Protein AF-S9QAQ8-F1 (afdb_monomer_lite)

Organism: Cystobacter fuscus (strain ATCC 25194 / DSM 2262 / NBRC 100088 / M29) (NCBI:txid1242864)

pLDDT: mean 76.55, std 16.08, range [34.25, 96.44]

Secondary structure (DSSP, 8-state):
----PPP------------SBPPTT-BHHHHHHHHHHHHTT-----S-EEEEE-TTS-EEE-PPPPTT-TTPPPPPHHHHGGGTTSEEEEETTEEEESSEEEEESS---S---SS-EEEEEE-SS-EEEEEE-TTS---SPPEEP-TTTHHHHHHHGGG-S-EEEEE-TT-BHHHHHHHHGGGTT-SSPEEEEEEPPTT----HHHHT-S--SS---S----TT---GGG--B---HHHHHHHHHHHHHHHHGGGGGS-TT---EEEEEEEEE-TTSBEEEEEEEEETT--HHHHHHHHHHHHH-B----SS-EEEEEEEEE--GGG--EEEE-

Sequence (334 aa):
MVSMASPTASTTTARAARTRELPDAATFGDLVASAAEVEASERASDARCGLRAGADGRYRLEANLTPSLVKTAPIDLDEAAPFIGRVALATPFGVVGNGSMLVALSPLPQRIRLGIVPVVSVTDKAIYFSIATNQGISEGPATTIDEKNLHVVRGMIPNADAVIVTAERDVPLDRVRDVLDWTDGAAGPVVFGVFLGRDDHVPATWVNAREPDGFVEEPGRCENGEHYWTVPGRYDPATVARVSDEIRQEVASCAAKLPPDSLGGRVTLSLKMGRTGRTADACLGEDQTQSAEVRACVLDRVRKLPFPSSPKPVAVSVQVQLVPPSLITRGLCE

Foldseek 3Di:
DDDDDDDDPPPPPVVDDPFLWFDQQDFLQRNLVSLLRDLVNDDQALPQAQWEQDPVRIIGGRADFAPPQRPAGFDQCVVVQQFPLWEWEFGLQATATDTFYKYWGHDFAPDPPQDWAWEWEAEPVFIWIYTGGRVNPSPDRTDTDDPVCLVVVLVCQLVGQEYEYEYGNGHGVVRVVVVLVSNPNGPFAYTYIGTHDPPDDDPVSHHVSDPPQPDPVDDLQFPVRDGPPPFPDEDDSVLLVVLLVVLQVQLLVLLQQQDLRDQWWKWKKKFKAAQQQATPDIGTRDDPSPGPSSRVRSRVRRRPDGGDGDPTIYMHIHMYTHGHPSSRHRHYDD

Radius of gyration: 23.13 Å; chains: 1; bounding box: 53×67×87 Å

Structure (mmCIF, N/CA/C/O backbone):
data_AF-S9QAQ8-F1
#
_entry.id   AF-S9QAQ8-F1
#
loop_
_atom_site.group_PDB
_atom_site.id
_atom_site.type_symbol
_atom_site.label_atom_id
_atom_site.label_alt_id
_atom_site.label_comp_id
_atom_site.label_asym_id
_atom_site.label_entity_id
_atom_site.label_seq_id
_atom_site.pdbx_PDB_ins_code
_atom_site.Cartn_x
_atom_site.Cartn_y
_atom_site.Cartn_z
_atom_site.occupancy
_atom_site.B_iso_or_equiv
_atom_site.auth_seq_id
_atom_site.auth_comp_id
_atom_site.auth_asym_id
_atom_site.auth_atom_id
_atom_site.pdbx_PDB_model_num
ATOM 1 N N . MET A 1 1 ? -5.486 -45.608 57.258 1.00 45.16 1 MET A N 1
ATOM 2 C CA . MET A 1 1 ? -5.954 -45.613 55.857 1.00 45.16 1 MET A CA 1
ATOM 3 C C . MET A 1 1 ? -6.355 -44.191 55.503 1.00 45.16 1 MET A C 1
ATOM 5 O O . MET A 1 1 ? -7.427 -43.763 55.897 1.00 45.16 1 MET A O 1
ATOM 9 N N . VAL A 1 2 ? -5.461 -43.434 54.869 1.00 39.81 2 VAL A N 1
ATOM 10 C CA . VAL A 1 2 ? -5.738 -42.074 54.380 1.00 39.81 2 VAL A CA 1
ATOM 11 C C . VAL A 1 2 ? -5.497 -42.121 52.879 1.00 39.81 2 VAL A C 1
ATOM 13 O O . VAL A 1 2 ? -4.372 -42.346 52.440 1.00 39.81 2 VAL A O 1
ATOM 16 N N . SER A 1 3 ? -6.580 -42.035 52.112 1.00 48.06 3 SER A N 1
ATOM 17 C CA . SER A 1 3 ? -6.548 -42.006 50.653 1.00 48.06 3 SER A CA 1
ATOM 18 C C . SER A 1 3 ? -6.218 -40.578 50.224 1.00 48.06 3 SER A C 1
ATOM 20 O O . SER A 1 3 ? -7.002 -39.663 50.463 1.00 48.06 3 SER A O 1
ATOM 22 N N . MET A 1 4 ? -5.025 -40.378 49.664 1.00 45.34 4 MET A N 1
ATOM 23 C CA . MET A 1 4 ? -4.653 -39.127 49.010 1.00 45.34 4 MET A CA 1
ATOM 24 C C . MET A 1 4 ? -5.123 -39.188 47.558 1.00 45.34 4 MET A C 1
ATOM 26 O O . MET A 1 4 ? -4.599 -39.971 46.768 1.00 45.34 4 MET A O 1
ATOM 30 N N . ALA A 1 5 ? -6.121 -38.377 47.216 1.00 48.78 5 ALA A N 1
ATOM 31 C CA . ALA A 1 5 ? -6.527 -38.156 45.837 1.00 48.78 5 ALA A CA 1
ATOM 32 C C . ALA A 1 5 ? -5.560 -37.157 45.182 1.00 48.78 5 ALA A C 1
ATOM 34 O O . ALA A 1 5 ? -5.404 -36.030 45.652 1.00 48.78 5 ALA A O 1
ATOM 35 N N . SER A 1 6 ? -4.898 -37.580 44.107 1.00 48.28 6 SER A N 1
ATOM 36 C CA . SER A 1 6 ? -4.082 -36.707 43.262 1.00 48.28 6 SER A CA 1
ATOM 37 C C . SER A 1 6 ? -4.981 -35.766 42.448 1.00 48.28 6 SER A C 1
ATOM 39 O O . SER A 1 6 ? -5.933 -36.244 41.827 1.00 48.28 6 SER A O 1
ATOM 41 N N . PRO A 1 7 ? -4.688 -34.455 42.382 1.00 49.44 7 PRO A N 1
ATOM 42 C CA . PRO A 1 7 ? -5.375 -33.568 41.459 1.00 49.44 7 PRO A CA 1
ATOM 43 C C . PRO A 1 7 ? -4.903 -33.872 40.035 1.00 49.44 7 PRO A C 1
ATOM 45 O O . PRO A 1 7 ? -3.730 -33.718 39.694 1.00 49.44 7 PRO A O 1
ATOM 48 N N . THR A 1 8 ? -5.830 -34.326 39.198 1.00 47.25 8 THR A N 1
ATOM 49 C CA . THR A 1 8 ? -5.651 -34.374 37.749 1.00 47.25 8 THR A CA 1
ATOM 50 C C . THR A 1 8 ? -5.654 -32.931 37.260 1.00 47.25 8 THR A C 1
ATOM 52 O O . THR A 1 8 ? -6.691 -32.272 37.229 1.00 47.25 8 THR A O 1
ATOM 55 N N . ALA A 1 9 ? -4.471 -32.409 36.942 1.00 44.09 9 ALA A N 1
ATOM 56 C CA . ALA A 1 9 ? -4.338 -31.134 36.263 1.00 44.09 9 ALA A CA 1
ATOM 57 C C . ALA A 1 9 ? -4.983 -31.265 34.879 1.00 44.09 9 ALA A C 1
ATOM 59 O O . ALA A 1 9 ? -4.435 -31.917 33.990 1.00 44.09 9 ALA A O 1
ATOM 60 N N . SER A 1 10 ? -6.158 -30.661 34.707 1.00 41.12 10 SER A N 1
ATOM 61 C CA . SER A 1 10 ? -6.763 -30.440 33.398 1.00 41.12 10 SER A CA 1
ATOM 62 C C . SER A 1 10 ? -5.828 -29.552 32.588 1.00 41.12 10 SER A C 1
ATOM 64 O O . SER A 1 10 ? -5.822 -28.330 32.710 1.00 41.12 10 SER A O 1
ATOM 66 N N . THR A 1 11 ? -4.990 -30.188 31.779 1.00 41.25 11 THR A N 1
ATOM 67 C CA . THR A 1 11 ? -4.196 -29.536 30.747 1.00 41.25 11 THR A CA 1
ATOM 68 C C . THR A 1 11 ? -5.148 -29.151 29.617 1.00 41.25 11 THR A C 1
ATOM 70 O O . THR A 1 11 ? -5.229 -29.823 28.593 1.00 41.25 11 THR A O 1
ATOM 73 N N . THR A 1 12 ? -5.913 -28.075 29.805 1.00 41.44 12 THR A N 1
ATOM 74 C CA . THR A 1 12 ? -6.644 -27.423 28.713 1.00 41.44 12 THR A CA 1
ATOM 75 C C . THR A 1 12 ? -5.644 -26.614 27.892 1.00 41.44 12 THR A C 1
ATOM 77 O O . THR A 1 12 ? -5.703 -25.395 27.818 1.00 41.44 12 THR A O 1
ATOM 80 N N . THR A 1 13 ? -4.693 -27.298 27.257 1.00 43.47 13 THR A N 1
ATOM 81 C CA . THR A 1 13 ? -3.954 -26.756 26.112 1.00 43.47 13 THR A CA 1
ATOM 82 C C . THR A 1 13 ? -4.800 -27.024 24.873 1.00 43.47 13 THR A C 1
ATOM 84 O O . THR A 1 13 ? -4.412 -27.736 23.948 1.00 43.47 13 THR A O 1
ATOM 87 N N . ALA A 1 14 ? -6.026 -26.497 24.885 1.00 40.03 14 ALA A N 1
ATOM 88 C CA . ALA A 1 14 ? -6.803 -26.364 23.674 1.00 40.03 14 ALA A CA 1
ATOM 89 C C . ALA A 1 14 ? -6.123 -25.255 22.875 1.00 40.03 14 ALA A C 1
ATOM 91 O O . ALA A 1 14 ? -6.208 -24.082 23.212 1.00 40.03 14 ALA A O 1
ATOM 92 N N . ARG A 1 15 ? -5.366 -25.694 21.874 1.00 41.00 15 ARG A N 1
ATOM 93 C CA . ARG A 1 15 ? -4.859 -24.965 20.715 1.00 41.00 15 ARG A CA 1
ATOM 94 C C . ARG A 1 15 ? -5.931 -24.000 20.186 1.00 41.00 15 ARG A C 1
ATOM 96 O O . ARG A 1 15 ? -6.670 -24.355 19.270 1.00 41.00 15 ARG A O 1
ATOM 103 N N . ALA A 1 16 ? -6.049 -22.829 20.808 1.00 41.56 16 ALA A N 1
ATOM 104 C CA . ALA A 1 16 ? -6.859 -21.729 20.316 1.00 41.56 16 ALA A CA 1
ATOM 105 C C . ALA A 1 16 ? -6.328 -21.381 18.921 1.00 41.56 16 ALA A C 1
ATOM 107 O O . ALA A 1 16 ? -5.120 -21.350 18.681 1.00 41.56 16 ALA A O 1
ATOM 108 N N . ALA A 1 17 ? -7.248 -21.334 17.970 1.00 42.84 17 ALA A N 1
ATOM 109 C CA . ALA A 1 17 ? -6.971 -21.289 16.549 1.00 42.84 17 ALA A CA 1
ATOM 110 C C . ALA A 1 17 ? -6.259 -19.970 16.188 1.00 42.84 17 ALA A C 1
ATOM 112 O O . ALA A 1 17 ? -6.570 -18.937 16.754 1.00 42.84 17 ALA A O 1
ATOM 113 N N . ARG A 1 18 ? -5.294 -19.906 15.261 1.00 54.78 18 ARG A N 1
ATOM 114 C CA . ARG A 1 18 ? -5.448 -20.096 13.795 1.00 54.78 18 ARG A CA 1
ATOM 115 C C . ARG A 1 18 ? -6.681 -19.421 13.175 1.00 54.78 18 ARG A C 1
ATOM 117 O O . ARG A 1 18 ? -6.978 -19.657 12.006 1.00 54.78 18 ARG A O 1
ATOM 124 N N . THR A 1 19 ? -7.430 -18.635 13.933 1.00 71.62 19 THR A N 1
ATOM 125 C CA . THR A 1 19 ? -8.648 -17.980 13.477 1.00 71.62 19 THR A CA 1
ATOM 126 C C . THR A 1 19 ? -8.378 -16.504 13.317 1.00 71.62 19 THR A C 1
ATOM 128 O O . THR A 1 19 ? -7.839 -15.855 14.198 1.00 71.62 19 THR A O 1
ATOM 131 N N . ARG A 1 20 ? -8.833 -15.973 12.187 1.00 85.88 20 ARG A N 1
ATOM 132 C CA . ARG A 1 20 ? -8.941 -14.538 11.931 1.00 85.88 20 ARG A CA 1
ATOM 133 C C . ARG A 1 20 ? -9.908 -13.837 12.903 1.00 85.88 20 ARG A C 1
ATOM 135 O O . ARG A 1 20 ? -10.025 -12.622 12.850 1.00 85.88 20 ARG A O 1
ATOM 142 N N . GLU A 1 21 ? -10.648 -14.584 13.724 1.00 92.19 21 GLU A N 1
ATOM 143 C CA . GLU A 1 21 ? -11.559 -14.051 14.742 1.00 92.19 21 GLU A CA 1
ATOM 144 C C . GLU A 1 21 ? -10.775 -13.387 15.875 1.00 92.19 21 GLU A C 1
ATOM 146 O O . GLU A 1 21 ? -9.793 -13.940 16.368 1.00 92.19 21 GLU A O 1
ATOM 151 N N . LEU A 1 22 ? -11.226 -12.202 16.270 1.00 92.81 22 LEU A N 1
ATOM 152 C CA . LEU A 1 22 ? -10.659 -11.415 17.356 1.00 92.81 22 LEU A CA 1
ATOM 153 C C . LEU A 1 22 ? -11.494 -11.620 18.632 1.00 92.81 22 LEU A C 1
ATOM 155 O O . LEU A 1 22 ? -12.673 -11.978 18.532 1.00 92.81 22 LEU A O 1
ATOM 159 N N . PRO A 1 23 ? -10.905 -11.434 19.828 1.00 92.62 23 PRO A N 1
ATOM 160 C CA . PRO A 1 23 ? -11.632 -11.585 21.085 1.00 92.62 23 PRO A CA 1
ATOM 161 C C . PRO A 1 23 ? -12.789 -10.581 21.217 1.00 92.62 23 PRO A C 1
ATOM 163 O O . PRO A 1 23 ? -12.834 -9.549 20.543 1.00 92.62 23 PRO A O 1
ATOM 166 N N . ASP A 1 24 ? -13.724 -10.869 22.122 1.00 91.06 24 ASP A N 1
ATOM 167 C CA . ASP A 1 24 ? -14.768 -9.910 22.490 1.00 91.06 24 ASP A CA 1
ATOM 168 C C . ASP A 1 24 ? -14.129 -8.643 23.079 1.00 91.06 24 ASP A C 1
ATOM 170 O O . ASP A 1 24 ? -13.167 -8.729 23.845 1.00 91.06 24 ASP A O 1
ATOM 174 N N . ALA A 1 25 ? -14.665 -7.470 22.724 1.00 92.31 25 ALA A N 1
ATOM 175 C CA . ALA A 1 25 ? -14.086 -6.167 23.075 1.00 92.31 25 ALA A CA 1
ATOM 176 C C . ALA A 1 25 ? -12.607 -6.012 22.653 1.00 92.31 25 ALA A C 1
ATOM 178 O O . ALA A 1 25 ? -11.823 -5.368 23.351 1.00 92.31 25 ALA A O 1
ATOM 179 N N . ALA A 1 26 ? -12.238 -6.603 21.510 1.00 95.06 26 ALA A N 1
ATOM 180 C CA . ALA A 1 26 ? -10.892 -6.531 20.959 1.00 95.06 26 ALA A CA 1
ATOM 181 C C . ALA A 1 26 ? -10.362 -5.095 20.856 1.00 95.06 26 ALA A C 1
ATOM 183 O O . ALA A 1 26 ? -11.073 -4.144 20.510 1.00 95.06 26 ALA A O 1
ATOM 184 N N . THR A 1 27 ? -9.065 -4.981 21.098 1.00 95.50 27 THR A N 1
ATOM 185 C CA . THR A 1 27 ? -8.273 -3.765 20.948 1.00 95.50 27 THR A CA 1
ATOM 186 C C . THR A 1 27 ? -7.468 -3.791 19.651 1.00 95.50 27 THR A C 1
ATOM 188 O O . THR A 1 27 ? -7.354 -4.819 18.973 1.00 95.50 27 THR A O 1
ATOM 191 N N . PHE A 1 28 ? -6.860 -2.662 19.291 1.00 93.88 28 PHE A N 1
ATOM 192 C CA . PHE A 1 28 ? -5.923 -2.626 18.171 1.00 93.88 28 PHE A CA 1
ATOM 193 C C . PHE A 1 28 ? -4.702 -3.527 18.413 1.00 93.88 28 PHE A C 1
ATOM 195 O O . PHE A 1 28 ? -4.214 -4.165 17.482 1.00 93.88 28 PHE A O 1
ATOM 202 N N . GLY A 1 29 ? -4.249 -3.659 19.663 1.00 91.00 29 GLY A N 1
ATOM 203 C CA . GLY A 1 29 ? -3.211 -4.611 20.051 1.00 91.00 29 GLY A CA 1
ATOM 204 C C . GLY A 1 29 ? -3.573 -6.061 19.722 1.00 91.00 29 GLY A C 1
ATOM 205 O O . GLY A 1 29 ? -2.726 -6.790 19.204 1.00 91.00 29 GLY A O 1
ATOM 206 N N . ASP A 1 30 ? -4.828 -6.462 19.944 1.00 92.44 30 ASP A N 1
ATOM 207 C CA . ASP A 1 30 ? -5.316 -7.806 19.596 1.00 92.44 30 ASP A CA 1
ATOM 208 C C . ASP A 1 30 ? -5.343 -8.033 18.080 1.00 92.44 30 ASP A C 1
ATOM 210 O O . ASP A 1 30 ? -4.999 -9.117 17.607 1.00 92.44 30 ASP A O 1
ATOM 214 N N . LEU A 1 31 ? -5.693 -7.002 17.302 1.00 91.81 31 LEU A N 1
ATOM 215 C CA . LEU A 1 31 ? -5.645 -7.049 15.839 1.00 91.81 31 LEU A CA 1
ATOM 216 C C . LEU A 1 31 ? -4.216 -7.279 15.335 1.00 91.81 31 LEU A C 1
ATOM 218 O O . LEU A 1 31 ? -4.003 -8.130 14.471 1.00 91.81 31 LEU A O 1
ATOM 222 N N . VAL A 1 32 ? -3.234 -6.558 15.886 1.00 89.06 32 VAL A N 1
ATOM 223 C CA . VAL A 1 32 ? -1.818 -6.722 15.519 1.00 89.06 32 VAL A CA 1
ATOM 224 C C . VAL A 1 32 ? -1.294 -8.095 15.939 1.00 89.06 32 VAL A C 1
ATOM 226 O O . VAL A 1 32 ? -0.633 -8.764 15.146 1.00 89.06 32 VAL A O 1
ATOM 229 N N . ALA A 1 33 ? -1.633 -8.564 17.141 1.00 87.38 33 ALA A N 1
ATOM 230 C CA . ALA A 1 33 ? -1.255 -9.900 17.597 1.00 87.38 33 ALA A CA 1
ATOM 231 C C . ALA A 1 33 ? -1.851 -11.002 16.700 1.00 87.38 33 ALA A C 1
ATOM 233 O O . ALA A 1 33 ? -1.129 -11.891 16.251 1.00 87.38 33 ALA A O 1
ATOM 234 N N . SER A 1 34 ? -3.141 -10.901 16.361 1.00 87.94 34 SER A N 1
ATOM 235 C CA . SER A 1 34 ? -3.809 -11.826 15.437 1.00 87.94 34 SER A CA 1
ATOM 236 C C . SER A 1 34 ? -3.166 -11.802 14.052 1.00 87.94 34 SER A C 1
ATOM 238 O O . SER A 1 34 ? -2.946 -12.854 13.449 1.00 87.94 34 SER A O 1
ATOM 240 N N . ALA A 1 35 ? -2.783 -10.620 13.562 1.00 86.50 35 ALA A N 1
ATOM 241 C CA . ALA A 1 35 ? -2.061 -10.506 12.308 1.00 86.50 35 ALA A CA 1
ATOM 242 C C . ALA A 1 35 ? -0.733 -11.295 12.345 1.00 86.50 35 ALA A C 1
ATOM 244 O O . ALA A 1 35 ? -0.420 -12.012 11.394 1.00 86.50 35 ALA A O 1
ATOM 245 N N . ALA A 1 36 ? 0.003 -11.260 13.460 1.00 82.06 36 ALA A N 1
ATOM 246 C CA . ALA A 1 36 ? 1.262 -11.996 13.599 1.00 82.06 36 ALA A CA 1
ATOM 247 C C . ALA A 1 36 ? 1.053 -13.514 13.534 1.00 82.06 36 ALA A C 1
ATOM 249 O O . ALA A 1 36 ? 1.845 -14.246 12.936 1.00 82.06 36 ALA A O 1
ATOM 250 N N . GLU A 1 37 ? -0.033 -13.998 14.134 1.00 81.94 37 GLU A N 1
ATOM 251 C CA . GLU A 1 37 ? -0.381 -15.418 14.148 1.00 81.94 37 GLU A CA 1
ATOM 252 C C . GLU A 1 37 ? -0.900 -15.916 12.789 1.00 81.94 37 GLU A C 1
ATOM 254 O O . GLU A 1 37 ? -0.577 -17.031 12.358 1.00 81.94 37 GLU A O 1
ATOM 259 N N . VAL A 1 38 ? -1.697 -15.097 12.094 1.00 80.94 38 VAL A N 1
ATOM 260 C CA . VAL A 1 38 ? -2.234 -15.411 10.761 1.00 80.94 38 VAL A CA 1
ATOM 261 C C . VAL A 1 38 ? -1.112 -15.460 9.727 1.00 80.94 38 VAL A C 1
ATOM 263 O O . VAL A 1 38 ? -1.075 -16.397 8.927 1.00 80.94 38 VAL A O 1
ATOM 266 N N . GLU A 1 39 ? -0.169 -14.515 9.780 1.00 75.94 39 GLU A N 1
ATOM 267 C CA . GLU A 1 39 ? 1.028 -14.508 8.931 1.00 75.94 39 GLU A CA 1
ATOM 268 C C . GLU A 1 39 ? 1.792 -15.840 9.032 1.00 75.94 39 GLU A C 1
ATOM 270 O O . GLU A 1 39 ? 2.164 -16.435 8.025 1.00 75.94 39 GLU A O 1
ATOM 275 N N . ALA A 1 40 ? 1.961 -16.364 10.248 1.00 67.94 40 ALA A N 1
ATOM 276 C CA . ALA A 1 40 ? 2.727 -17.582 10.494 1.00 67.94 40 ALA A CA 1
ATOM 277 C C . ALA A 1 40 ? 2.020 -18.892 10.077 1.00 67.94 40 ALA A C 1
ATOM 279 O O . ALA A 1 40 ? 2.649 -19.953 10.107 1.00 67.94 40 ALA A O 1
ATOM 280 N N . SER A 1 41 ? 0.719 -18.867 9.752 1.00 64.06 41 SER A N 1
ATOM 281 C CA . SER A 1 41 ? -0.107 -20.083 9.595 1.00 64.06 41 SER A CA 1
ATOM 282 C C . SER A 1 41 ? -0.828 -20.245 8.242 1.00 64.06 41 SER A C 1
ATOM 284 O O . SER A 1 41 ? -1.423 -21.299 8.013 1.00 64.06 41 SER A O 1
ATOM 286 N N . GLU A 1 42 ? -0.735 -19.229 7.380 1.00 62.88 42 GLU A N 1
ATOM 287 C CA . GLU A 1 42 ? -1.225 -19.026 6.001 1.00 62.88 42 GLU A CA 1
ATOM 288 C C . GLU A 1 42 ? -2.498 -19.735 5.479 1.00 62.88 42 GLU A C 1
ATOM 290 O O . GLU A 1 42 ? -2.535 -20.926 5.158 1.00 62.88 42 GLU A O 1
ATOM 295 N N . ARG A 1 43 ? -3.492 -18.880 5.178 1.00 62.69 43 ARG A N 1
ATOM 296 C CA . ARG A 1 43 ? -4.170 -18.746 3.870 1.00 62.69 43 ARG A CA 1
ATOM 297 C C . ARG A 1 43 ? -4.498 -17.262 3.637 1.00 62.69 43 ARG A C 1
ATOM 299 O O . ARG A 1 43 ? -4.917 -16.576 4.579 1.00 62.69 43 ARG A O 1
ATOM 306 N N . ALA A 1 44 ? -4.343 -16.787 2.399 1.00 69.88 44 ALA A N 1
ATOM 307 C CA . ALA A 1 44 ? -4.872 -15.492 1.969 1.00 69.88 44 ALA A CA 1
ATOM 308 C C . ALA A 1 44 ? -6.385 -15.403 2.258 1.00 69.88 44 ALA A C 1
ATOM 310 O O . ALA A 1 44 ? -7.076 -16.423 2.283 1.00 69.88 44 ALA A O 1
ATOM 311 N N . SER A 1 45 ? -6.881 -14.201 2.546 1.00 77.12 45 SER A N 1
ATOM 312 C CA . SER A 1 45 ? -8.314 -13.930 2.653 1.00 77.12 45 SER A CA 1
ATOM 313 C C . SER A 1 45 ? -8.863 -13.416 1.330 1.00 77.12 45 SER A C 1
ATOM 315 O O . SER A 1 45 ? -8.250 -12.587 0.651 1.00 77.12 45 SER A O 1
ATOM 317 N N . ASP A 1 46 ? -10.079 -13.857 1.033 1.00 77.94 46 ASP A N 1
ATOM 318 C CA . ASP A 1 46 ? -10.838 -13.490 -0.157 1.00 77.94 46 ASP A CA 1
ATOM 319 C C . ASP A 1 46 ? -11.749 -12.273 0.107 1.00 77.94 46 ASP A C 1
ATOM 321 O O . ASP A 1 46 ? -12.404 -11.771 -0.807 1.00 77.94 46 ASP A O 1
ATOM 325 N N . ALA A 1 47 ? -11.830 -11.804 1.359 1.00 77.94 47 ALA A N 1
ATOM 326 C CA . ALA A 1 47 ? -12.872 -10.892 1.834 1.00 77.94 47 ALA A CA 1
ATOM 327 C C . ALA A 1 47 ? -12.718 -9.423 1.385 1.00 77.94 47 ALA A C 1
ATOM 329 O O . ALA A 1 47 ? -13.624 -8.631 1.625 1.00 77.94 47 ALA A O 1
ATOM 330 N N . ARG A 1 48 ? -11.638 -9.054 0.679 1.00 83.31 48 ARG A N 1
ATOM 331 C CA . ARG A 1 48 ? -11.393 -7.708 0.099 1.00 83.31 48 ARG A CA 1
ATOM 332 C C . ARG A 1 48 ? -11.562 -6.527 1.075 1.00 83.31 48 ARG A C 1
ATOM 334 O O . ARG A 1 48 ? -11.765 -5.390 0.645 1.00 83.31 48 ARG A O 1
ATOM 341 N N . CYS A 1 49 ? -11.451 -6.771 2.375 1.00 88.50 49 CYS A N 1
ATOM 342 C CA . CYS A 1 49 ? -11.443 -5.748 3.414 1.00 88.50 49 CYS A CA 1
ATOM 343 C C . CYS A 1 49 ? -10.440 -6.087 4.508 1.00 88.50 49 CYS A C 1
ATOM 345 O O . CYS A 1 49 ? -9.972 -7.219 4.601 1.00 88.50 49 CYS A O 1
ATOM 347 N N . GLY A 1 50 ? -10.080 -5.085 5.302 1.00 88.44 50 GLY A N 1
ATOM 348 C CA . GLY A 1 50 ? -9.101 -5.231 6.361 1.00 88.44 50 GLY A CA 1
ATOM 349 C C . GLY A 1 50 ? -9.726 -5.880 7.586 1.00 88.44 50 GLY A C 1
ATOM 350 O O . GLY A 1 50 ? -9.170 -6.824 8.146 1.00 88.44 50 GLY A O 1
ATOM 351 N N . LEU A 1 51 ? -10.897 -5.390 7.977 1.00 92.94 51 LEU A N 1
ATOM 352 C CA . LEU A 1 51 ? -11.620 -5.825 9.161 1.00 92.94 51 LEU A CA 1
ATOM 353 C C . LEU A 1 51 ? -13.074 -6.118 8.792 1.00 92.94 51 LEU A C 1
ATOM 355 O O . LEU A 1 51 ? -13.689 -5.367 8.042 1.00 92.94 51 LEU A O 1
ATOM 359 N N . ARG A 1 52 ? -13.634 -7.197 9.329 1.00 93.62 52 ARG A N 1
ATOM 360 C CA . ARG A 1 52 ? -15.069 -7.482 9.281 1.00 93.62 52 ARG A CA 1
ATOM 361 C C . ARG A 1 52 ? -15.668 -7.277 10.664 1.00 93.62 52 ARG A C 1
ATOM 363 O O . ARG A 1 52 ? -15.137 -7.826 11.629 1.00 93.62 52 ARG A O 1
ATOM 370 N N . ALA A 1 53 ? -16.764 -6.530 10.740 1.00 92.75 53 ALA A N 1
ATOM 371 C CA . ALA A 1 53 ? -17.572 -6.390 11.945 1.00 92.75 53 ALA A CA 1
ATOM 372 C C . ALA A 1 53 ? -18.806 -7.296 11.844 1.00 92.75 53 ALA A C 1
ATOM 374 O O . ALA A 1 53 ? -19.611 -7.158 10.929 1.00 92.75 53 ALA A O 1
ATOM 375 N N . GLY A 1 54 ? -18.946 -8.244 12.766 1.00 89.25 54 GLY A N 1
ATOM 376 C CA . GLY A 1 54 ? -20.131 -9.086 12.882 1.00 89.25 54 GLY A CA 1
ATOM 377 C C . GLY A 1 54 ? -21.296 -8.351 13.545 1.00 89.25 54 GLY A C 1
ATOM 378 O O . GLY A 1 54 ? -21.106 -7.435 14.346 1.00 89.25 54 GLY A O 1
ATOM 379 N N . ALA A 1 55 ? -22.525 -8.794 13.267 1.00 86.88 55 ALA A N 1
ATOM 380 C CA . ALA A 1 55 ? -23.737 -8.250 13.894 1.00 86.88 55 ALA A CA 1
ATOM 381 C C . ALA A 1 55 ? -23.785 -8.448 15.424 1.00 86.88 55 ALA A C 1
ATOM 383 O O . ALA A 1 55 ? -24.556 -7.791 16.117 1.00 86.88 55 ALA A O 1
ATOM 384 N N . ASP A 1 56 ? -22.973 -9.365 15.946 1.00 87.38 56 ASP A N 1
ATOM 385 C CA . ASP A 1 56 ? -22.780 -9.637 17.369 1.00 87.38 56 ASP A CA 1
ATOM 386 C C . ASP A 1 56 ? -21.695 -8.757 18.015 1.00 87.38 56 ASP A C 1
ATOM 388 O O . ASP A 1 56 ? -21.383 -8.942 19.189 1.00 87.38 56 ASP A O 1
ATOM 392 N N . GLY A 1 57 ? -21.123 -7.805 17.270 1.00 85.50 57 GLY A N 1
ATOM 393 C CA . GLY A 1 57 ? -20.046 -6.932 17.739 1.00 85.50 57 GLY A CA 1
ATOM 394 C C . GLY A 1 57 ? -18.666 -7.592 17.735 1.00 85.50 57 GLY A C 1
ATOM 395 O O . GLY A 1 57 ? -17.700 -6.976 18.181 1.00 85.50 57 GLY A O 1
ATOM 396 N N . ARG A 1 58 ? -18.541 -8.828 17.230 1.00 91.31 58 ARG A N 1
ATOM 397 C CA . ARG A 1 58 ? -17.242 -9.497 17.110 1.00 91.31 58 ARG A CA 1
ATOM 398 C C . ARG A 1 58 ? -16.530 -9.077 15.838 1.00 91.31 58 ARG A C 1
ATOM 400 O O . ARG A 1 58 ? -17.142 -8.913 14.784 1.00 91.31 58 ARG A O 1
ATOM 407 N N . TYR A 1 59 ? -15.212 -8.959 15.930 1.00 94.62 59 TYR A N 1
ATOM 408 C CA . TYR A 1 59 ? -14.376 -8.567 14.807 1.00 94.62 59 TYR A CA 1
ATOM 409 C C . TYR A 1 59 ? -13.615 -9.750 14.222 1.00 94.62 59 TYR A C 1
ATOM 411 O O . TYR A 1 59 ? -13.269 -10.711 14.911 1.00 94.62 59 TYR A O 1
ATOM 419 N N . ARG A 1 60 ? -13.322 -9.662 12.926 1.00 93.38 60 ARG A N 1
ATOM 420 C CA . ARG A 1 60 ? -12.497 -10.636 12.219 1.00 93.38 60 ARG A CA 1
ATOM 421 C C . ARG A 1 60 ? -11.511 -9.940 11.286 1.00 93.38 60 ARG A C 1
ATOM 423 O O . ARG A 1 60 ? -11.907 -9.117 10.465 1.00 93.38 60 ARG A O 1
ATOM 430 N N . LEU A 1 61 ? -10.231 -10.288 11.393 1.00 91.44 61 LEU A N 1
ATOM 431 C CA . LEU A 1 61 ? -9.151 -9.794 10.544 1.00 91.44 61 LEU A CA 1
ATOM 432 C C . LEU A 1 61 ? -9.221 -10.428 9.150 1.00 91.44 61 LEU A C 1
ATOM 434 O O . LEU A 1 61 ? -8.864 -11.588 8.938 1.00 91.44 61 LEU A O 1
ATOM 438 N N . GLU A 1 62 ? -9.635 -9.642 8.170 1.00 90.75 62 GLU A N 1
ATOM 439 C CA . GLU A 1 62 ? -9.792 -10.078 6.784 1.00 90.75 62 GLU A CA 1
ATOM 440 C C . GLU A 1 62 ? -8.667 -9.599 5.866 1.00 90.75 62 GLU A C 1
ATOM 442 O O . GLU A 1 62 ? -8.562 -10.067 4.736 1.00 90.75 62 GLU A O 1
ATOM 447 N N . ALA A 1 63 ? -7.774 -8.735 6.354 1.00 84.56 63 ALA A N 1
ATOM 448 C CA . ALA A 1 63 ? -6.640 -8.273 5.572 1.00 84.56 63 ALA A CA 1
ATOM 449 C C . ALA A 1 63 ? -5.769 -9.450 5.101 1.00 84.56 63 ALA A C 1
ATOM 451 O O . ALA A 1 63 ? -5.487 -10.400 5.847 1.00 84.56 63 ALA A O 1
ATOM 452 N N . ASN A 1 64 ? -5.293 -9.352 3.862 1.00 80.31 64 ASN A N 1
ATOM 453 C CA . ASN A 1 64 ? -4.092 -10.067 3.465 1.00 80.31 64 ASN A CA 1
ATOM 454 C C . ASN A 1 64 ? -2.903 -9.378 4.116 1.00 80.31 64 ASN A C 1
ATOM 456 O O . ASN A 1 64 ? -2.816 -8.151 4.099 1.00 80.31 64 ASN A O 1
ATOM 460 N N . LEU A 1 65 ? -2.037 -10.172 4.734 1.00 77.69 65 LEU A N 1
ATOM 461 C CA . LEU A 1 65 ? -0.975 -9.659 5.580 1.00 77.69 65 LEU A CA 1
ATOM 462 C C . LEU A 1 65 ? 0.351 -9.715 4.866 1.00 77.69 65 LEU A C 1
ATOM 464 O O . LEU A 1 65 ? 0.591 -10.563 4.005 1.00 77.69 65 LEU A O 1
ATOM 468 N N . THR A 1 66 ? 1.206 -8.788 5.249 1.00 70.06 66 THR A N 1
ATOM 469 C CA . THR A 1 66 ? 2.522 -8.682 4.675 1.00 70.06 66 THR A CA 1
ATOM 470 C C . THR A 1 66 ? 3.546 -9.392 5.559 1.00 70.06 66 THR A C 1
ATOM 472 O O . THR A 1 66 ? 3.720 -8.987 6.711 1.00 70.06 66 THR A O 1
ATOM 475 N N . PRO A 1 67 ? 4.257 -10.411 5.043 1.00 61.75 67 PRO A N 1
ATOM 476 C CA . PRO A 1 67 ? 5.186 -11.184 5.851 1.00 61.75 67 PRO A CA 1
ATOM 477 C C . PRO A 1 67 ? 6.291 -10.338 6.498 1.00 61.75 67 PRO A C 1
ATOM 479 O O . PRO A 1 67 ? 6.830 -9.413 5.889 1.00 61.75 67 PRO A O 1
ATOM 482 N N . SER A 1 68 ? 6.683 -10.728 7.711 1.00 59.34 68 SER A N 1
ATOM 483 C CA . SER A 1 68 ? 7.770 -10.218 8.551 1.00 59.34 68 SER A CA 1
ATOM 484 C C . SER A 1 68 ? 7.552 -8.851 9.206 1.00 59.34 68 SER A C 1
ATOM 486 O O . SER A 1 68 ? 8.420 -8.413 9.961 1.00 59.34 68 SER A O 1
ATOM 488 N N . LEU A 1 69 ? 6.417 -8.187 8.959 1.00 59.81 69 LEU A N 1
ATOM 489 C CA . LEU A 1 69 ? 6.097 -6.853 9.493 1.00 59.81 69 LEU A CA 1
ATOM 490 C C . LEU A 1 69 ? 5.396 -6.896 10.861 1.00 59.81 69 LEU A C 1
ATOM 492 O O . LEU A 1 69 ? 5.294 -5.871 11.521 1.00 59.81 69 LEU A O 1
ATOM 496 N N . VAL A 1 70 ? 4.946 -8.066 11.323 1.00 58.78 70 VAL A N 1
ATOM 497 C CA . VAL A 1 70 ? 3.956 -8.153 12.410 1.00 58.78 70 VAL A CA 1
ATOM 498 C C . VAL A 1 70 ? 4.544 -8.512 13.786 1.00 58.78 70 VAL A C 1
ATOM 500 O O . VAL A 1 70 ? 3.843 -8.928 14.701 1.00 58.78 70 VAL A O 1
ATOM 503 N N . LYS A 1 71 ? 5.857 -8.349 13.983 1.00 64.81 71 LYS A N 1
ATOM 504 C CA . LYS A 1 71 ? 6.495 -8.606 15.296 1.00 64.81 71 LYS A CA 1
ATOM 505 C C . LYS A 1 71 ? 6.568 -7.382 16.208 1.00 64.81 71 LYS A C 1
ATOM 507 O O . LYS A 1 71 ? 7.067 -7.489 17.324 1.00 64.81 71 LYS A O 1
ATOM 512 N N . THR A 1 72 ? 6.102 -6.237 15.733 1.00 66.69 72 THR A N 1
ATOM 513 C CA . THR A 1 72 ? 6.183 -4.955 16.431 1.00 66.69 72 THR A CA 1
ATOM 514 C C . THR A 1 72 ? 4.889 -4.703 17.190 1.00 66.69 72 THR A C 1
ATOM 516 O O . THR A 1 72 ? 3.804 -4.772 16.611 1.00 66.69 72 THR A O 1
ATOM 519 N N . ALA A 1 73 ? 5.000 -4.432 18.488 1.00 69.88 73 ALA A N 1
ATOM 520 C CA . ALA A 1 73 ? 3.853 -4.067 19.308 1.00 69.88 73 ALA A CA 1
ATOM 521 C C . ALA A 1 73 ? 3.483 -2.594 19.059 1.00 69.88 73 ALA A C 1
ATOM 523 O O . ALA A 1 73 ? 4.388 -1.771 18.923 1.00 69.88 73 ALA A O 1
ATOM 524 N N . PRO A 1 74 ? 2.188 -2.231 19.031 1.00 77.12 74 PRO A N 1
ATOM 525 C CA . PRO A 1 74 ? 1.799 -0.828 18.973 1.00 77.12 74 PRO A CA 1
ATOM 526 C C . PRO A 1 74 ? 2.341 -0.056 20.176 1.00 77.12 74 PRO A C 1
ATOM 528 O O . PRO A 1 74 ? 2.244 -0.523 21.314 1.00 77.12 74 PRO A O 1
ATOM 531 N N . ILE A 1 75 ? 2.897 1.123 19.909 1.00 78.69 75 ILE A N 1
ATOM 532 C CA . ILE A 1 75 ? 3.369 2.056 20.934 1.00 78.69 75 ILE A CA 1
ATOM 533 C C . ILE A 1 75 ? 2.234 2.962 21.429 1.00 78.69 75 ILE A C 1
ATOM 535 O O . ILE A 1 75 ? 1.197 3.089 20.775 1.00 78.69 75 ILE A O 1
ATOM 539 N N . ASP A 1 76 ? 2.461 3.608 22.571 1.00 79.69 76 ASP A N 1
ATOM 540 C CA . ASP A 1 76 ? 1.673 4.757 23.025 1.00 79.69 76 ASP A CA 1
ATOM 541 C C . ASP A 1 76 ? 1.922 5.933 22.061 1.00 79.69 76 ASP A C 1
ATOM 543 O O . ASP A 1 76 ? 3.064 6.352 21.834 1.00 79.69 76 ASP A O 1
ATOM 547 N N . LEU A 1 77 ? 0.856 6.405 21.414 1.00 77.44 77 LEU A N 1
ATOM 548 C CA . LEU A 1 77 ? 0.921 7.425 20.377 1.00 77.44 77 LEU A CA 1
ATOM 549 C C . LEU A 1 77 ? 0.779 8.822 20.955 1.00 77.44 77 LEU A C 1
ATOM 551 O O . LEU A 1 77 ? 1.210 9.767 20.300 1.00 77.44 77 LEU A O 1
ATOM 555 N N . ASP A 1 78 ? 0.243 8.979 22.158 1.00 71.31 78 ASP A N 1
ATOM 556 C CA . ASP A 1 78 ? 0.193 10.263 22.838 1.00 71.31 78 ASP A CA 1
ATOM 557 C C . ASP A 1 78 ? 1.600 10.744 23.220 1.00 71.31 78 ASP A C 1
ATOM 559 O O . ASP A 1 78 ? 1.905 11.935 23.097 1.00 71.31 78 ASP A O 1
ATOM 563 N N . GLU A 1 79 ? 2.504 9.827 23.581 1.00 67.50 79 GLU A N 1
ATOM 564 C CA . GLU A 1 79 ? 3.935 10.137 23.726 1.00 67.50 79 GLU A CA 1
ATOM 565 C C . GLU A 1 79 ? 4.615 10.405 22.370 1.00 67.50 79 GLU A C 1
ATOM 567 O O . GLU A 1 79 ? 5.567 11.192 22.274 1.00 67.50 79 GLU A O 1
ATOM 572 N N . ALA A 1 80 ? 4.104 9.791 21.299 1.00 64.69 80 ALA A N 1
ATOM 573 C CA . ALA A 1 80 ? 4.604 9.952 19.937 1.00 64.69 80 ALA A CA 1
ATOM 574 C C . ALA A 1 80 ? 3.944 11.109 19.160 1.00 64.69 80 ALA A C 1
ATOM 576 O O . ALA A 1 80 ? 4.381 11.414 18.048 1.00 64.69 80 ALA A O 1
ATOM 577 N N . ALA A 1 81 ? 2.938 11.786 19.724 1.00 62.16 81 ALA A N 1
ATOM 578 C CA . ALA A 1 81 ? 2.101 12.774 19.041 1.00 62.16 81 ALA A CA 1
ATOM 579 C C . ALA A 1 81 ? 2.890 13.908 18.354 1.00 62.16 81 ALA A C 1
ATOM 581 O O . ALA A 1 81 ? 2.561 14.248 17.211 1.00 62.16 81 ALA A O 1
ATOM 582 N N . PRO A 1 82 ? 3.986 14.444 18.941 1.00 59.97 82 PRO A N 1
ATOM 583 C CA . PRO A 1 82 ? 4.844 15.419 18.261 1.00 59.97 82 PRO A CA 1
ATOM 584 C C . PRO A 1 82 ? 5.501 14.887 16.977 1.00 59.97 82 PRO A C 1
ATOM 586 O O . PRO A 1 82 ? 5.898 15.667 16.112 1.00 59.97 82 PRO A O 1
ATOM 589 N N . PHE A 1 83 ? 5.622 13.568 16.841 1.00 58.84 83 PHE A N 1
ATOM 590 C CA . PHE A 1 83 ? 6.311 12.889 15.750 1.00 58.84 83 PHE A CA 1
ATOM 591 C C . PHE A 1 83 ? 5.354 12.314 14.688 1.00 58.84 83 PHE A C 1
ATOM 593 O O . PHE A 1 83 ? 5.820 11.882 13.634 1.00 58.84 83 PHE A O 1
ATOM 600 N N . ILE A 1 84 ? 4.029 12.371 14.893 1.00 63.78 84 ILE A N 1
ATOM 601 C CA . ILE A 1 84 ? 3.018 11.903 13.916 1.00 63.78 84 ILE A CA 1
ATOM 602 C C . ILE A 1 84 ? 2.965 12.812 12.668 1.00 63.78 84 ILE A C 1
ATOM 604 O O . ILE A 1 84 ? 2.500 12.396 11.608 1.00 63.78 84 ILE A O 1
ATOM 608 N N . GLY A 1 85 ? 3.481 14.047 12.751 1.00 61.78 85 GLY A N 1
ATOM 609 C CA . GLY A 1 85 ? 3.487 15.001 11.629 1.00 61.78 85 GLY A CA 1
ATOM 610 C C . GLY A 1 85 ? 4.377 14.596 10.444 1.00 61.78 85 GLY A C 1
ATOM 611 O O . GLY A 1 85 ? 4.156 15.047 9.319 1.00 61.78 85 GLY A O 1
ATOM 612 N N . ARG A 1 86 ? 5.358 13.713 10.679 1.00 70.94 86 ARG A N 1
ATOM 613 C CA . ARG A 1 86 ? 6.246 13.154 9.652 1.00 70.94 86 ARG A CA 1
ATOM 614 C C . ARG A 1 86 ? 6.230 11.640 9.754 1.00 70.94 86 ARG A C 1
ATOM 616 O O . ARG A 1 86 ? 6.717 11.096 10.742 1.00 70.94 86 ARG A O 1
ATOM 623 N N . VAL A 1 87 ? 5.684 10.975 8.744 1.00 72.56 87 VAL A N 1
ATOM 624 C CA . VAL A 1 87 ? 5.556 9.517 8.716 1.00 72.56 87 VAL A CA 1
ATOM 625 C C . VAL A 1 87 ? 6.377 8.956 7.563 1.00 72.56 87 VAL A C 1
ATOM 627 O O . VAL A 1 87 ? 6.223 9.372 6.414 1.00 72.56 87 VAL A O 1
ATOM 630 N N . ALA A 1 88 ? 7.239 7.997 7.885 1.00 76.38 88 ALA A N 1
ATOM 631 C CA . ALA A 1 88 ? 7.892 7.126 6.926 1.00 76.38 88 ALA A CA 1
ATOM 632 C C . ALA A 1 88 ? 7.177 5.773 6.945 1.00 76.38 88 ALA A C 1
ATOM 634 O O . ALA A 1 88 ? 7.120 5.121 7.978 1.00 76.38 88 ALA A O 1
ATOM 635 N N . LEU A 1 89 ? 6.617 5.342 5.824 1.00 77.75 89 LEU A N 1
ATOM 636 C CA . LEU A 1 89 ? 5.925 4.069 5.701 1.00 77.75 89 LEU A CA 1
ATOM 637 C C . LEU A 1 89 ? 6.896 2.977 5.254 1.00 77.75 89 LEU A C 1
ATOM 639 O O . LEU A 1 89 ? 7.271 2.915 4.083 1.00 77.75 89 LEU A O 1
ATOM 643 N N . ALA A 1 90 ? 7.287 2.110 6.180 1.00 76.25 90 ALA A N 1
ATOM 644 C CA . ALA A 1 90 ? 7.979 0.869 5.897 1.00 76.25 90 ALA A CA 1
ATOM 645 C C . ALA A 1 90 ? 7.013 -0.187 5.347 1.00 76.25 90 ALA A C 1
ATOM 647 O O . ALA A 1 90 ? 5.966 -0.505 5.914 1.00 76.25 90 ALA A O 1
ATOM 648 N N . THR A 1 91 ? 7.435 -0.774 4.239 1.00 72.25 91 THR A N 1
ATOM 649 C CA . THR A 1 91 ? 6.845 -1.949 3.600 1.00 72.25 91 THR A CA 1
ATOM 650 C C . THR A 1 91 ? 7.971 -2.972 3.400 1.00 72.25 91 THR A C 1
ATOM 652 O O . THR A 1 91 ? 9.145 -2.599 3.492 1.00 72.25 91 THR A O 1
ATOM 655 N N . PRO A 1 92 ? 7.702 -4.236 3.029 1.00 62.44 92 PRO A N 1
ATOM 656 C CA . PRO A 1 92 ? 8.779 -5.193 2.743 1.00 62.44 92 PRO A CA 1
ATOM 657 C C . PRO A 1 92 ? 9.611 -4.825 1.519 1.00 62.44 92 PRO A C 1
ATOM 659 O O . PRO A 1 92 ? 10.575 -5.508 1.166 1.00 62.44 92 PRO A O 1
ATOM 662 N N . PHE A 1 93 ? 9.172 -3.796 0.806 1.00 59.81 93 PHE A N 1
ATOM 663 C CA . PHE A 1 93 ? 9.669 -3.414 -0.496 1.00 59.81 93 PHE A CA 1
ATOM 664 C C . PHE A 1 93 ? 10.384 -2.065 -0.461 1.00 59.81 93 PHE A C 1
ATOM 666 O O . PHE A 1 93 ? 10.875 -1.643 -1.501 1.00 59.81 93 PHE A O 1
ATOM 673 N N . GLY A 1 94 ? 10.441 -1.398 0.695 1.00 64.75 94 GLY A N 1
ATOM 674 C CA . GLY A 1 94 ? 11.052 -0.083 0.841 1.00 64.75 94 GLY A CA 1
ATOM 675 C C . GLY A 1 94 ? 10.359 0.785 1.874 1.00 64.75 94 GLY A C 1
ATOM 676 O O . GLY A 1 94 ? 9.325 0.421 2.441 1.00 64.75 94 GLY A O 1
ATOM 677 N N . VAL A 1 95 ? 10.949 1.955 2.090 1.00 70.50 95 VAL A N 1
ATOM 678 C CA . VAL A 1 95 ? 10.432 2.996 2.975 1.00 70.50 95 VAL A CA 1
ATOM 679 C C . VAL A 1 95 ? 9.978 4.179 2.123 1.00 70.50 95 VAL A C 1
ATOM 681 O O . VAL A 1 95 ? 10.753 4.691 1.317 1.00 70.50 95 VAL A O 1
ATOM 684 N N . VAL A 1 96 ? 8.731 4.618 2.298 1.00 68.69 96 VAL A N 1
ATOM 685 C CA . VAL A 1 96 ? 8.164 5.794 1.619 1.00 68.69 96 VAL A CA 1
ATOM 686 C C . VAL A 1 96 ? 8.043 6.950 2.605 1.00 68.69 96 VAL A C 1
ATOM 688 O O . VAL A 1 96 ? 7.428 6.800 3.652 1.00 68.69 96 VAL A O 1
ATOM 691 N N . GLY A 1 97 ? 8.571 8.124 2.257 1.00 69.00 97 GLY A N 1
ATOM 692 C CA . GLY A 1 97 ? 8.521 9.314 3.114 1.00 69.00 97 GLY A CA 1
ATOM 693 C C . GLY A 1 97 ? 9.697 9.409 4.090 1.00 69.00 97 GLY A C 1
ATOM 694 O O . GLY A 1 97 ? 10.705 8.717 3.958 1.00 69.00 97 GLY A O 1
ATOM 695 N N . ASN A 1 98 ? 9.593 10.319 5.055 1.00 64.12 98 ASN A N 1
ATOM 696 C CA . ASN A 1 98 ? 10.607 10.571 6.075 1.00 64.12 98 ASN A CA 1
ATOM 697 C C . ASN A 1 98 ? 9.933 10.857 7.429 1.00 64.12 98 ASN A C 1
ATOM 699 O O . ASN A 1 98 ? 8.854 11.438 7.479 1.00 64.12 98 ASN A O 1
ATOM 703 N N . GLY A 1 99 ?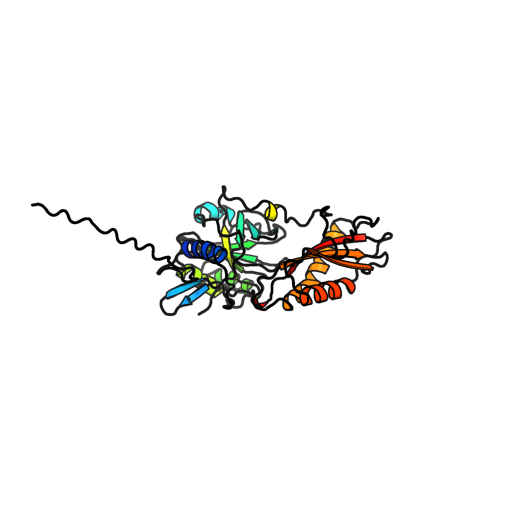 10.562 10.455 8.537 1.00 73.00 99 GLY A N 1
ATOM 704 C CA . GLY A 1 99 ? 10.043 10.691 9.889 1.00 73.00 99 GLY A CA 1
ATOM 705 C C . GLY A 1 99 ? 9.836 9.415 10.699 1.00 73.00 99 GLY A C 1
ATOM 706 O O . GLY A 1 99 ? 10.614 8.471 10.575 1.00 73.00 99 GLY A O 1
ATOM 707 N N . SER A 1 100 ? 8.809 9.425 11.547 1.00 73.12 100 SER A N 1
ATOM 708 C CA . SER A 1 100 ? 8.410 8.300 12.391 1.00 73.12 100 SER A CA 1
ATOM 709 C C . SER A 1 100 ? 8.048 7.108 11.532 1.00 73.12 100 SER A C 1
ATOM 711 O O . SER A 1 100 ? 7.235 7.226 10.615 1.00 73.12 100 SER A O 1
ATOM 713 N N . MET A 1 101 ? 8.663 5.968 11.822 1.00 75.44 101 MET A N 1
ATOM 714 C CA . MET A 1 101 ? 8.466 4.785 11.008 1.00 75.44 101 MET A CA 1
ATOM 715 C C . MET A 1 101 ? 7.127 4.134 11.344 1.00 75.44 101 MET A C 1
ATOM 717 O O . MET A 1 101 ? 6.863 3.794 12.494 1.00 75.44 101 MET A O 1
ATOM 721 N N . LEU A 1 102 ? 6.303 3.957 10.324 1.00 81.88 102 LEU A N 1
ATOM 722 C CA . LEU A 1 102 ? 5.041 3.244 10.344 1.00 81.88 102 LEU A CA 1
ATOM 723 C C . LEU A 1 102 ? 5.197 1.997 9.484 1.00 81.88 102 LEU A C 1
ATOM 725 O O . LEU A 1 102 ? 5.666 2.075 8.357 1.00 81.88 102 LEU A O 1
ATOM 729 N N . VAL A 1 103 ? 4.805 0.848 10.000 1.00 80.50 103 VAL A N 1
ATOM 730 C CA . VAL A 1 103 ? 4.882 -0.435 9.312 1.00 80.50 103 VAL A CA 1
ATOM 731 C C . VAL A 1 103 ? 3.498 -0.816 8.802 1.00 80.50 103 VAL A C 1
ATOM 733 O O . VAL A 1 103 ? 2.557 -0.899 9.584 1.00 80.50 103 VAL A O 1
ATOM 736 N N . ALA A 1 104 ? 3.367 -1.044 7.493 1.00 80.81 104 ALA A N 1
ATOM 737 C CA . ALA A 1 104 ? 2.119 -1.508 6.884 1.00 80.81 104 ALA A CA 1
ATOM 738 C C . ALA A 1 104 ? 1.867 -2.994 7.183 1.00 80.81 104 ALA A C 1
ATOM 740 O O . ALA A 1 104 ? 2.672 -3.845 6.823 1.00 80.81 104 ALA A O 1
ATOM 741 N N . LEU A 1 105 ? 0.719 -3.341 7.759 1.00 80.06 105 LEU A N 1
ATOM 742 C CA . LEU A 1 105 ? 0.357 -4.737 8.028 1.00 80.06 105 LEU A CA 1
ATOM 743 C C . LEU A 1 105 ? -0.161 -5.471 6.787 1.00 80.06 105 LEU A C 1
ATOM 745 O O . LEU A 1 105 ? -0.099 -6.696 6.745 1.00 80.06 105 LEU A O 1
ATOM 749 N N . SER A 1 106 ? -0.635 -4.748 5.768 1.00 75.88 106 SER A N 1
ATOM 750 C CA . SER A 1 106 ? -1.169 -5.313 4.522 1.00 75.88 106 SER A CA 1
ATOM 751 C C . SER A 1 106 ? -0.392 -4.848 3.284 1.00 75.88 106 SER A C 1
ATOM 753 O O . SER A 1 106 ? 0.193 -3.758 3.313 1.00 75.88 106 SER A O 1
ATOM 755 N N . PRO A 1 107 ? -0.366 -5.641 2.193 1.00 71.56 107 PRO A N 1
ATOM 756 C CA . PRO A 1 107 ? 0.377 -5.285 0.995 1.00 71.56 107 PRO A CA 1
ATOM 757 C C . PRO A 1 107 ? -0.092 -3.950 0.419 1.00 71.56 107 PRO A C 1
ATOM 759 O O . PRO A 1 107 ? -1.288 -3.713 0.251 1.00 71.56 107 PRO A O 1
ATOM 762 N N . LEU A 1 108 ? 0.867 -3.095 0.071 1.00 71.06 108 LEU A N 1
ATOM 763 C CA . LEU A 1 108 ? 0.623 -1.848 -0.645 1.00 71.06 108 LEU A CA 1
ATOM 764 C C . LEU A 1 108 ? 1.081 -1.990 -2.099 1.00 71.06 108 LEU A C 1
ATOM 766 O O . LEU A 1 108 ? 2.148 -2.561 -2.350 1.00 71.06 108 LEU A O 1
ATOM 770 N N . PRO A 1 109 ? 0.320 -1.466 -3.075 1.00 62.50 109 PRO A N 1
ATOM 771 C CA . PRO A 1 109 ? 0.813 -1.357 -4.437 1.00 62.50 109 PRO A CA 1
ATOM 772 C C . PRO A 1 109 ? 2.078 -0.489 -4.463 1.00 62.50 109 PRO A C 1
ATOM 774 O O . PRO A 1 109 ? 2.158 0.542 -3.801 1.00 62.50 109 PRO A O 1
ATOM 777 N N . GLN A 1 110 ? 3.064 -0.884 -5.274 1.00 55.25 110 GLN A N 1
ATOM 778 C CA . GLN A 1 110 ? 4.358 -0.190 -5.373 1.00 55.25 110 GLN A CA 1
ATOM 779 C C . GLN A 1 110 ? 4.245 1.276 -5.806 1.00 55.25 110 GLN A C 1
ATOM 781 O O . GLN A 1 110 ? 5.130 2.082 -5.540 1.00 55.25 110 GLN A O 1
ATOM 786 N N . ARG A 1 111 ? 3.152 1.611 -6.496 1.00 55.28 111 ARG A N 1
ATOM 787 C CA . ARG A 1 111 ? 2.728 2.985 -6.725 1.00 55.28 111 ARG A CA 1
ATOM 788 C C . ARG A 1 111 ? 1.551 3.283 -5.821 1.00 55.28 111 ARG A C 1
ATOM 790 O O . ARG A 1 111 ? 0.407 3.275 -6.262 1.00 55.28 111 ARG A O 1
ATOM 797 N N . ILE A 1 112 ? 1.869 3.670 -4.599 1.00 57.66 112 ILE A N 1
ATOM 798 C CA . ILE A 1 112 ? 1.246 4.887 -4.113 1.00 57.66 112 ILE A CA 1
ATOM 799 C C . ILE A 1 112 ? 1.739 5.954 -5.098 1.00 57.66 112 ILE A C 1
ATOM 801 O O . ILE A 1 112 ? 2.948 6.197 -5.176 1.00 57.66 112 ILE A O 1
ATOM 805 N N . ARG A 1 113 ? 0.869 6.477 -5.979 1.00 51.81 113 ARG A N 1
ATOM 806 C CA . ARG A 1 113 ? 1.291 7.592 -6.843 1.00 51.81 113 ARG A CA 1
ATOM 807 C C . ARG A 1 113 ? 1.796 8.690 -5.903 1.00 51.81 113 ARG A C 1
ATOM 809 O O . ARG A 1 113 ? 1.508 8.687 -4.716 1.00 51.81 113 ARG A O 1
ATOM 816 N N . LEU A 1 114 ? 2.616 9.605 -6.389 1.00 49.72 114 LEU A N 1
ATOM 817 C CA . LEU A 1 114 ? 3.255 10.639 -5.564 1.00 49.72 114 LEU A CA 1
ATOM 818 C C . LEU A 1 114 ? 2.245 11.653 -4.949 1.00 49.72 114 LEU A C 1
ATOM 820 O O . LEU A 1 114 ? 2.598 12.806 -4.724 1.00 49.72 114 LEU A O 1
ATOM 824 N N . GLY A 1 115 ? 0.977 11.265 -4.783 1.00 64.06 115 GLY A N 1
ATOM 825 C CA . GLY A 1 115 ? -0.117 12.017 -4.209 1.00 64.06 115 GLY A CA 1
ATOM 826 C C . GLY A 1 115 ? -0.222 11.861 -2.694 1.00 64.06 115 GLY A C 1
ATOM 827 O O . GLY A 1 115 ? 0.764 11.729 -1.970 1.00 64.06 115 GLY A O 1
ATOM 828 N N . ILE A 1 116 ? -1.455 11.984 -2.213 1.00 75.50 116 ILE A N 1
ATOM 829 C CA . ILE A 1 116 ? -1.791 12.129 -0.799 1.00 75.50 116 ILE A CA 1
ATOM 830 C C . ILE A 1 116 ? -1.998 10.733 -0.210 1.00 75.50 116 ILE A C 1
ATOM 832 O O . ILE A 1 116 ? -2.867 9.993 -0.674 1.00 75.50 116 ILE A O 1
ATOM 836 N N . VAL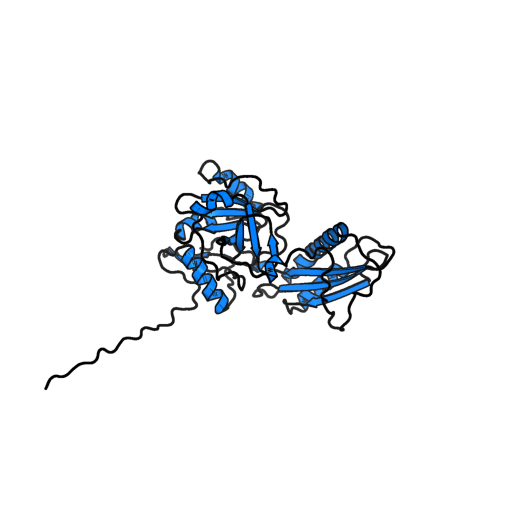 A 1 117 ? -1.237 10.405 0.837 1.00 83.81 117 VAL A N 1
ATOM 837 C CA . VAL A 1 117 ? -1.482 9.238 1.695 1.00 83.81 117 VAL A CA 1
ATOM 838 C C . VAL A 1 117 ? -1.929 9.730 3.062 1.00 83.81 117 VAL A C 1
ATOM 840 O O . VAL A 1 117 ? -1.084 10.070 3.896 1.00 83.81 117 VAL A O 1
ATOM 843 N N . PRO A 1 118 ? -3.243 9.825 3.306 1.00 88.06 118 PRO A N 1
ATOM 844 C CA . PRO A 1 118 ? -3.761 10.110 4.627 1.00 88.06 118 PRO A CA 1
ATOM 845 C C . PRO A 1 118 ? -3.298 9.058 5.632 1.00 88.06 118 PRO A C 1
ATOM 847 O O . PRO A 1 118 ? -3.424 7.860 5.381 1.00 88.06 118 PRO A O 1
ATOM 850 N N . VAL A 1 119 ? -2.804 9.514 6.775 1.00 88.88 119 VAL A N 1
ATOM 851 C CA . VAL A 1 119 ? -2.524 8.689 7.948 1.00 88.88 119 VAL A CA 1
ATOM 852 C C . VAL A 1 119 ? -3.458 9.154 9.054 1.00 88.88 119 VAL A C 1
ATOM 854 O O . VAL A 1 119 ? -3.399 10.308 9.485 1.00 88.88 119 VAL A O 1
ATOM 857 N N . VAL A 1 120 ? -4.348 8.266 9.483 1.00 91.69 120 VAL A N 1
ATOM 858 C CA . VAL A 1 120 ? -5.281 8.510 10.580 1.00 91.69 120 VAL A CA 1
ATOM 859 C C . VAL A 1 120 ? -4.822 7.702 11.785 1.00 91.69 120 VAL A C 1
ATOM 861 O O . VAL A 1 120 ? -4.830 6.471 11.754 1.00 91.69 120 VAL A O 1
ATOM 864 N N . SER A 1 121 ? -4.409 8.405 12.836 1.00 91.62 121 SER A N 1
ATOM 865 C CA . SER A 1 121 ? -3.904 7.816 14.075 1.00 91.62 121 SER A CA 1
ATOM 866 C C . SER A 1 121 ? -4.945 7.950 15.179 1.00 91.62 121 SER A C 1
ATOM 868 O O . SER A 1 121 ? -5.337 9.063 15.523 1.00 91.62 121 SER A O 1
ATOM 870 N N . VAL A 1 122 ? -5.393 6.836 15.745 1.00 93.12 122 VAL A N 1
ATOM 871 C CA . VAL A 1 122 ? -6.416 6.798 16.798 1.00 93.12 122 VAL A CA 1
ATOM 872 C C . VAL A 1 122 ? -5.749 6.565 18.152 1.00 93.12 122 VAL A C 1
ATOM 874 O O . VAL A 1 122 ? -5.058 5.566 18.331 1.00 93.12 122 VAL A O 1
ATOM 877 N N . THR A 1 123 ? -5.963 7.467 19.105 1.00 92.12 123 THR A N 1
ATOM 878 C CA . THR A 1 123 ? -5.479 7.329 20.492 1.00 92.12 123 THR A CA 1
ATOM 879 C C . THR A 1 123 ? -6.654 7.237 21.452 1.00 92.12 123 THR A C 1
ATOM 881 O O . THR A 1 123 ? -7.809 7.392 21.037 1.00 92.12 123 THR A O 1
ATOM 884 N N . ASP A 1 124 ? -6.409 6.978 22.733 1.00 89.19 124 ASP A N 1
ATOM 885 C CA . ASP A 1 124 ? -7.450 7.075 23.759 1.00 89.19 124 ASP A CA 1
ATOM 886 C C . ASP A 1 124 ? -7.962 8.527 23.921 1.00 89.19 124 ASP A C 1
ATOM 888 O O . ASP A 1 124 ? -9.164 8.749 24.117 1.00 89.19 124 ASP A O 1
ATOM 892 N N . LYS A 1 125 ? -7.098 9.529 23.715 1.00 88.38 125 LYS A N 1
ATOM 893 C CA . LYS A 1 125 ? -7.412 10.961 23.861 1.00 88.38 125 LYS A CA 1
ATOM 894 C C . LYS A 1 125 ? -8.027 11.601 22.626 1.00 88.38 125 LYS A C 1
ATOM 896 O O . LYS A 1 125 ? -8.941 12.416 22.756 1.00 88.38 125 LYS A O 1
ATOM 901 N N . ALA A 1 126 ? -7.550 11.267 21.432 1.00 90.19 126 ALA A N 1
ATOM 902 C CA . ALA A 1 126 ? -7.902 11.994 20.216 1.00 90.19 126 ALA A CA 1
ATOM 903 C C . ALA A 1 126 ? -7.834 11.115 18.958 1.00 90.19 126 ALA A C 1
ATOM 905 O O . ALA A 1 126 ? -7.542 9.922 19.008 1.00 90.19 126 ALA A O 1
ATOM 906 N N . ILE A 1 127 ? -8.168 11.708 17.813 1.00 91.19 127 ILE A N 1
ATOM 907 C CA . ILE A 1 127 ? -7.868 11.150 16.495 1.00 91.19 127 ILE A CA 1
ATOM 908 C C . ILE A 1 127 ? -7.005 12.187 15.791 1.00 91.19 127 ILE A C 1
ATOM 910 O O . ILE A 1 127 ? -7.375 13.356 15.731 1.00 91.19 127 ILE A O 1
ATOM 914 N N . TYR A 1 128 ? -5.849 11.784 15.287 1.00 89.25 128 TYR A N 1
ATOM 915 C CA . TYR A 1 128 ? -4.913 12.652 14.590 1.00 89.25 128 TYR A CA 1
ATOM 916 C C . TYR A 1 128 ? -4.898 12.345 13.100 1.00 89.25 128 TYR A C 1
ATOM 918 O O . TYR A 1 128 ? -5.037 11.200 12.677 1.00 89.25 128 TYR A O 1
ATOM 926 N N . PHE A 1 129 ? -4.682 13.390 12.313 1.00 87.81 129 PHE A N 1
ATOM 927 C CA . PHE A 1 129 ? -4.513 13.327 10.873 1.00 87.81 129 PHE A CA 1
ATOM 928 C C . PHE A 1 129 ? -3.128 13.826 10.483 1.00 87.81 129 PHE A C 1
ATOM 930 O O . PHE A 1 129 ? -2.724 14.928 10.874 1.00 87.81 129 PHE A O 1
ATOM 937 N N . SER A 1 130 ? -2.430 13.055 9.661 1.00 84.44 130 SER A N 1
ATOM 938 C CA . SER A 1 130 ? -1.251 13.513 8.933 1.00 84.44 130 SER A CA 1
ATOM 939 C C . SER A 1 130 ? -1.267 12.997 7.497 1.00 84.44 130 SER A C 1
ATOM 941 O O . SER A 1 130 ? -2.137 12.222 7.098 1.00 84.44 130 SER A O 1
ATOM 943 N N . ILE A 1 131 ? -0.341 13.490 6.678 1.00 79.38 131 ILE A N 1
ATOM 944 C CA . ILE A 1 131 ? -0.206 13.074 5.283 1.00 79.38 131 ILE A CA 1
ATOM 945 C C . ILE A 1 131 ? 1.222 12.581 5.085 1.00 79.38 131 ILE A C 1
ATOM 947 O O . ILE A 1 131 ? 2.175 13.328 5.304 1.00 79.38 131 ILE A O 1
ATOM 951 N N . ALA A 1 132 ? 1.386 11.343 4.629 1.00 75.06 132 ALA A N 1
ATOM 952 C CA . ALA A 1 132 ? 2.672 10.877 4.134 1.00 75.06 132 ALA A CA 1
ATOM 953 C C . ALA A 1 132 ? 2.820 11.292 2.660 1.00 75.06 132 ALA A C 1
ATOM 955 O O . ALA A 1 132 ? 1.931 11.059 1.841 1.00 75.06 132 ALA A O 1
ATOM 956 N N . THR A 1 133 ? 3.943 11.929 2.320 1.00 69.06 133 THR A N 1
ATOM 957 C CA . THR A 1 133 ? 4.304 12.262 0.933 1.00 69.06 133 THR A CA 1
ATOM 958 C C . THR A 1 133 ? 5.711 11.766 0.633 1.00 69.06 133 THR A C 1
ATOM 960 O O . THR A 1 133 ? 6.590 11.752 1.496 1.00 69.06 133 THR A O 1
ATOM 963 N N . ASN A 1 134 ? 5.949 11.377 -0.615 1.00 55.44 134 ASN A N 1
ATOM 964 C CA . ASN A 1 134 ? 7.252 10.914 -1.093 1.00 55.44 134 ASN A CA 1
ATOM 965 C C . ASN A 1 134 ? 8.335 12.013 -1.104 1.00 55.44 134 ASN A C 1
ATOM 967 O O . ASN A 1 134 ? 9.518 11.692 -1.131 1.00 55.44 134 ASN A O 1
ATOM 971 N N . GLN A 1 135 ? 7.952 13.294 -1.104 1.00 52.78 135 GLN A N 1
ATOM 972 C CA . GLN A 1 135 ? 8.900 14.412 -1.167 1.00 52.78 135 GLN A CA 1
ATOM 973 C C . GLN A 1 135 ? 9.352 14.918 0.210 1.00 52.78 135 GLN A C 1
ATOM 975 O O . GLN A 1 135 ? 10.128 15.866 0.286 1.00 52.78 135 GLN A O 1
ATOM 980 N N . GLY A 1 136 ? 8.881 14.314 1.307 1.00 44.22 136 GLY A N 1
ATOM 981 C CA . GLY A 1 136 ? 9.178 14.813 2.651 1.00 44.22 136 GLY A CA 1
ATOM 982 C C . GLY A 1 136 ? 8.596 16.205 2.930 1.00 44.22 136 GLY A C 1
ATOM 983 O O . GLY A 1 136 ? 9.103 16.907 3.800 1.00 44.22 136 GLY A O 1
ATOM 984 N N . ILE A 1 137 ? 7.547 16.597 2.188 1.00 37.81 137 ILE A N 1
ATOM 985 C CA . ILE A 1 137 ? 6.930 17.940 2.199 1.00 37.81 137 ILE A CA 1
ATOM 986 C C . ILE A 1 137 ? 5.747 18.032 3.184 1.00 37.81 137 ILE A C 1
ATOM 988 O O . ILE A 1 137 ? 5.128 19.084 3.315 1.00 37.81 137 ILE A O 1
ATOM 992 N N . SER A 1 138 ? 5.434 16.985 3.960 1.00 46.69 138 SER A N 1
ATOM 993 C CA . SER A 1 138 ? 4.525 17.189 5.101 1.00 46.69 138 SER A CA 1
ATOM 994 C C . SER A 1 138 ? 5.269 17.934 6.213 1.00 46.69 138 SER A C 1
ATOM 996 O O . SER A 1 138 ? 5.887 17.341 7.096 1.00 46.69 138 SER A O 1
ATOM 998 N N . GLU A 1 139 ? 5.256 19.263 6.128 1.00 47.50 139 GLU A N 1
ATOM 999 C CA . GLU A 1 139 ? 5.837 20.176 7.117 1.00 47.50 139 GLU A CA 1
ATOM 1000 C C . GLU A 1 139 ? 4.851 20.548 8.242 1.00 47.50 139 GLU A C 1
ATOM 1002 O O . GLU A 1 139 ? 5.175 21.365 9.102 1.00 47.50 139 GLU A O 1
ATOM 1007 N N . GLY A 1 140 ? 3.658 19.944 8.281 1.00 54.66 140 GLY A N 1
ATOM 1008 C CA . GLY A 1 140 ? 2.634 20.252 9.281 1.00 54.66 140 GLY A CA 1
ATOM 1009 C C . GLY A 1 140 ? 2.670 19.333 10.510 1.00 54.66 140 GLY A C 1
ATOM 1010 O O . GLY A 1 140 ? 2.889 18.129 10.360 1.00 54.66 140 GLY A O 1
ATOM 1011 N N . PRO A 1 141 ? 2.416 19.847 11.730 1.00 61.06 141 PRO A N 1
ATOM 1012 C CA . PRO A 1 141 ? 2.109 18.989 12.870 1.00 61.06 141 PRO A CA 1
ATOM 1013 C C . PRO A 1 141 ? 0.849 18.163 12.579 1.00 61.06 141 PRO A C 1
ATOM 1015 O O . PRO A 1 141 ? -0.045 18.608 11.852 1.00 61.06 141 PRO A O 1
ATOM 1018 N N . ALA A 1 142 ? 0.765 16.967 13.165 1.00 71.75 142 ALA A N 1
ATOM 1019 C CA . ALA A 1 142 ? -0.459 16.182 13.110 1.00 71.75 142 ALA A CA 1
ATOM 1020 C C . ALA A 1 142 ? -1.624 17.024 13.649 1.00 71.75 142 ALA A C 1
ATOM 1022 O O . ALA A 1 142 ? -1.510 17.663 14.697 1.00 71.75 142 ALA A O 1
ATOM 1023 N N . THR A 1 143 ? -2.727 17.068 12.907 1.00 81.94 143 THR A N 1
ATOM 1024 C CA . THR A 1 143 ? -3.892 17.872 13.285 1.00 81.94 143 THR A CA 1
ATOM 1025 C C . THR A 1 143 ? -4.912 16.967 13.952 1.00 81.94 143 THR A C 1
ATOM 1027 O O . THR A 1 143 ? -5.267 15.929 13.399 1.00 81.94 143 THR A O 1
ATOM 1030 N N . THR A 1 144 ? -5.386 17.339 15.138 1.00 86.56 144 THR A N 1
ATOM 1031 C CA . THR A 1 144 ? -6.492 16.625 15.782 1.00 86.56 144 THR A CA 1
ATOM 1032 C C . THR A 1 144 ? -7.754 16.771 14.940 1.00 86.56 144 THR A C 1
ATOM 1034 O O . THR A 1 144 ? -8.122 17.888 14.582 1.00 86.56 144 THR A O 1
ATOM 1037 N N . ILE A 1 145 ? -8.406 15.656 14.624 1.00 86.50 145 ILE A N 1
ATOM 1038 C CA . ILE A 1 145 ? -9.677 15.618 13.912 1.00 86.50 145 ILE A CA 1
ATOM 1039 C C . ILE A 1 145 ? -10.810 15.882 14.909 1.00 86.50 145 ILE A C 1
ATOM 1041 O O . ILE A 1 145 ? -10.962 15.164 15.895 1.00 86.50 145 ILE A O 1
ATOM 1045 N N . ASP A 1 146 ? -11.611 16.901 14.629 1.00 86.56 146 ASP A N 1
ATOM 1046 C CA . ASP A 1 146 ? -12.857 17.242 15.301 1.00 86.56 146 ASP A CA 1
ATOM 1047 C C . ASP A 1 146 ? -14.006 17.333 14.274 1.00 86.56 146 ASP A C 1
ATOM 1049 O O . ASP A 1 146 ? -13.816 17.182 13.063 1.00 86.56 146 ASP A O 1
ATOM 1053 N N . GLU A 1 147 ? -15.231 17.592 14.735 1.00 82.50 147 GLU A N 1
ATOM 1054 C CA . GLU A 1 147 ? -16.389 17.740 13.839 1.00 82.50 147 GLU A CA 1
ATOM 1055 C C . GLU A 1 147 ? -16.188 18.831 12.774 1.00 82.50 147 GLU A C 1
ATOM 1057 O O . GLU A 1 147 ? -16.739 18.745 11.673 1.00 82.50 147 GLU A O 1
ATOM 1062 N N . LYS A 1 148 ? -15.388 19.862 13.076 1.00 82.00 148 LYS A N 1
ATOM 1063 C CA . LYS A 1 148 ? -15.190 21.003 12.184 1.00 82.00 148 LYS A CA 1
ATOM 1064 C C . LYS A 1 148 ? -14.245 20.676 11.046 1.00 82.00 148 LYS A C 1
ATOM 1066 O O . LYS A 1 148 ? -14.436 21.238 9.977 1.00 82.00 148 LYS A O 1
ATOM 1071 N N . ASN A 1 149 ? -13.255 19.806 11.227 1.00 84.44 149 ASN A N 1
ATOM 1072 C CA . ASN A 1 149 ? -12.273 19.479 10.188 1.00 84.44 149 ASN A CA 1
ATOM 1073 C C . ASN A 1 149 ? -12.436 18.068 9.587 1.00 84.44 149 ASN A C 1
ATOM 1075 O O . ASN A 1 149 ? -11.804 17.772 8.572 1.00 84.44 149 ASN A O 1
ATOM 1079 N N . LEU A 1 150 ? -13.351 17.241 10.107 1.00 86.88 150 LEU A N 1
ATOM 1080 C CA . LEU A 1 150 ? -13.679 15.926 9.542 1.00 86.88 150 LEU A CA 1
ATOM 1081 C C . LEU A 1 150 ? -14.040 15.984 8.045 1.00 86.88 150 LEU A C 1
ATOM 1083 O O . LEU A 1 150 ? -13.683 15.091 7.276 1.00 86.88 150 LEU A O 1
ATOM 1087 N N . HIS A 1 151 ? -14.712 17.052 7.602 1.00 87.19 151 HIS A N 1
ATOM 1088 C CA . HIS A 1 151 ? -15.063 17.242 6.190 1.00 87.19 151 HIS A CA 1
ATOM 1089 C C . HIS A 1 151 ? -13.832 17.378 5.274 1.00 87.19 151 HIS A C 1
ATOM 1091 O O . HIS A 1 151 ? -13.893 16.973 4.116 1.00 87.19 151 HIS A O 1
ATOM 1097 N N . VAL A 1 152 ? -12.712 17.908 5.784 1.00 85.06 152 VAL A N 1
ATOM 1098 C CA . VAL A 1 152 ? -11.448 18.019 5.040 1.00 85.06 152 VAL A CA 1
ATOM 1099 C C . VAL A 1 152 ? -10.867 16.629 4.809 1.00 85.06 152 VAL A C 1
ATOM 1101 O O . VAL A 1 152 ? -10.534 16.280 3.679 1.00 85.06 152 VAL A O 1
ATOM 1104 N N . VAL A 1 153 ? -10.822 15.814 5.865 1.00 85.31 153 VAL A N 1
ATOM 1105 C CA . VAL A 1 153 ? -10.337 14.428 5.810 1.00 85.31 153 VAL A CA 1
ATOM 1106 C C . VAL A 1 153 ? -11.178 13.608 4.831 1.00 85.31 153 VAL A C 1
ATOM 1108 O O . VAL A 1 153 ? -10.639 13.011 3.899 1.00 85.31 153 VAL A O 1
ATOM 1111 N N . ARG A 1 154 ? -12.511 13.664 4.959 1.00 87.88 154 ARG A N 1
ATOM 1112 C CA . ARG A 1 154 ? -13.441 12.980 4.043 1.00 87.88 154 ARG A CA 1
ATOM 1113 C C . ARG A 1 154 ? -13.354 13.485 2.602 1.00 87.88 154 ARG A C 1
ATOM 1115 O O . ARG A 1 154 ? -13.594 12.716 1.681 1.00 87.88 154 ARG A O 1
ATOM 1122 N N . GLY A 1 155 ? -12.985 14.748 2.386 1.00 88.31 155 GLY A N 1
ATOM 1123 C CA . GLY A 1 155 ? -12.748 15.293 1.047 1.00 88.31 155 GLY A CA 1
ATOM 1124 C C . GLY A 1 155 ? -11.478 14.757 0.373 1.00 88.31 155 GLY A C 1
ATOM 1125 O O . GLY A 1 155 ? -11.416 14.697 -0.855 1.00 88.31 155 GLY A O 1
ATOM 1126 N N . MET A 1 156 ? -10.470 14.345 1.152 1.00 87.75 156 MET A N 1
ATOM 1127 C CA . MET A 1 156 ? -9.205 13.811 0.628 1.00 87.75 156 MET A CA 1
ATOM 1128 C C . MET A 1 156 ? -9.279 12.319 0.294 1.00 87.75 156 MET A C 1
ATOM 1130 O O . MET A 1 156 ? -8.712 11.892 -0.710 1.00 87.75 156 MET A O 1
ATOM 1134 N N . ILE A 1 157 ? -9.990 11.540 1.111 1.00 88.94 157 ILE A N 1
ATOM 1135 C CA . ILE A 1 157 ? -10.050 10.071 1.032 1.00 88.94 157 ILE A CA 1
ATOM 1136 C C . ILE A 1 157 ? -10.410 9.532 -0.369 1.00 88.94 157 ILE A C 1
ATOM 1138 O O . ILE A 1 157 ? -9.687 8.659 -0.854 1.00 88.94 157 ILE A O 1
ATOM 1142 N N . PRO A 1 158 ? -11.429 10.051 -1.085 1.00 89.69 158 PRO A N 1
ATOM 1143 C CA . PRO A 1 158 ? -11.793 9.539 -2.410 1.00 89.69 158 PRO A CA 1
ATOM 1144 C C . PRO A 1 158 ? -10.695 9.676 -3.470 1.00 89.69 158 PRO A C 1
ATOM 1146 O O . PRO A 1 158 ? -10.733 8.990 -4.485 1.00 89.69 158 PRO A O 1
ATOM 1149 N N . ASN A 1 159 ? -9.719 10.560 -3.249 1.00 86.50 159 ASN A N 1
ATOM 1150 C CA . ASN A 1 159 ? -8.605 10.802 -4.165 1.00 86.50 159 ASN A CA 1
ATOM 1151 C C . ASN A 1 159 ? -7.273 10.251 -3.635 1.00 86.50 159 ASN A C 1
ATOM 1153 O O . ASN A 1 159 ? -6.237 10.461 -4.266 1.00 86.50 159 ASN A O 1
ATOM 1157 N N . ALA A 1 160 ? -7.282 9.596 -2.471 1.00 86.38 160 ALA A N 1
ATOM 1158 C CA . ALA A 1 160 ? -6.082 9.070 -1.844 1.00 86.38 160 ALA A CA 1
ATOM 1159 C C . ALA A 1 160 ? -5.567 7.835 -2.590 1.00 86.38 160 ALA A C 1
ATOM 1161 O O . ALA A 1 160 ? -6.334 6.935 -2.943 1.00 86.38 160 ALA A O 1
ATOM 1162 N N . ASP A 1 161 ? -4.249 7.776 -2.779 1.00 82.38 161 ASP A N 1
ATOM 1163 C CA . ASP A 1 161 ? -3.578 6.623 -3.389 1.00 82.38 161 ASP A CA 1
ATOM 1164 C C . ASP A 1 161 ? -3.548 5.410 -2.450 1.00 82.38 161 ASP A C 1
ATOM 1166 O O . ASP A 1 161 ? -3.484 4.273 -2.909 1.00 82.38 161 ASP A O 1
ATOM 1170 N N . ALA A 1 162 ? -3.598 5.664 -1.143 1.00 86.19 162 ALA A N 1
ATOM 1171 C CA . ALA A 1 162 ? -3.834 4.713 -0.064 1.00 86.19 162 ALA A CA 1
ATOM 1172 C C . ALA A 1 162 ? -4.272 5.496 1.183 1.00 86.19 162 ALA A C 1
ATOM 1174 O O . ALA A 1 162 ? -3.916 6.666 1.319 1.00 86.19 162 ALA A O 1
ATOM 1175 N N . VAL A 1 163 ? -4.992 4.861 2.105 1.00 89.69 163 VAL A N 1
ATOM 1176 C CA . VAL A 1 163 ? -5.311 5.422 3.427 1.00 89.69 163 VAL A CA 1
ATOM 1177 C C . VAL A 1 163 ? -4.716 4.516 4.489 1.00 89.69 163 VAL A C 1
ATOM 1179 O O . VAL A 1 163 ? -4.950 3.311 4.468 1.00 89.69 163 VAL A O 1
ATOM 1182 N N . ILE A 1 164 ? -3.957 5.080 5.424 1.00 90.12 164 ILE A N 1
ATOM 1183 C CA . ILE A 1 164 ? -3.370 4.318 6.521 1.00 90.12 164 ILE A CA 1
ATOM 1184 C C . ILE A 1 164 ? -4.130 4.616 7.804 1.00 90.12 164 ILE A C 1
ATOM 1186 O O . ILE A 1 164 ? -4.297 5.776 8.172 1.00 90.12 164 ILE A O 1
ATOM 1190 N N . VAL A 1 165 ? -4.565 3.565 8.488 1.00 92.69 165 VAL A N 1
ATOM 1191 C CA . VAL A 1 165 ? -5.210 3.642 9.797 1.00 92.69 165 VAL A CA 1
ATOM 1192 C C . VAL A 1 165 ? -4.313 2.949 10.811 1.00 92.69 165 VAL A C 1
ATOM 1194 O O . VAL A 1 165 ? -3.930 1.797 10.634 1.00 92.69 165 VAL A O 1
ATOM 1197 N N . THR A 1 166 ? -3.960 3.654 11.875 1.00 92.56 166 THR A N 1
ATOM 1198 C CA . THR A 1 166 ? -3.143 3.137 12.980 1.00 92.56 166 THR A CA 1
ATOM 1199 C C . THR A 1 166 ? -3.791 3.532 14.293 1.00 92.56 166 THR A C 1
ATOM 1201 O O . THR A 1 166 ? -4.500 4.536 14.358 1.00 92.56 166 THR A O 1
ATOM 1204 N N . ALA A 1 167 ? -3.545 2.768 15.351 1.00 92.62 167 ALA A N 1
ATOM 1205 C CA . ALA A 1 167 ? -4.020 3.125 16.678 1.00 92.62 167 ALA A CA 1
ATOM 1206 C C . ALA A 1 167 ? -3.033 2.722 17.775 1.00 92.62 167 ALA A C 1
ATOM 1208 O O . ALA A 1 167 ? -2.100 1.951 17.538 1.00 92.62 167 ALA A O 1
ATOM 1209 N N . GLU A 1 168 ? -3.245 3.260 18.971 1.00 91.75 168 GLU A N 1
ATOM 1210 C CA . GLU A 1 168 ? -2.580 2.775 20.178 1.00 91.75 168 GLU A CA 1
ATOM 1211 C C . GLU A 1 168 ? -3.036 1.369 20.525 1.00 91.75 168 GLU A C 1
ATOM 1213 O O . GLU A 1 168 ? -4.152 0.957 20.203 1.00 91.75 168 GLU A O 1
ATOM 1218 N N . ARG A 1 169 ? -2.175 0.648 21.242 1.00 90.62 169 ARG A N 1
ATOM 1219 C CA . ARG A 1 169 ? -2.409 -0.742 21.629 1.00 90.62 169 ARG A CA 1
ATOM 1220 C C . ARG A 1 169 ? -3.782 -0.959 22.263 1.00 90.62 169 ARG A C 1
ATOM 1222 O O . ARG A 1 169 ? -4.483 -1.878 21.855 1.00 90.62 169 ARG A O 1
ATOM 1229 N N . ASP A 1 170 ? -4.148 -0.124 23.228 1.00 92.62 170 ASP A N 1
ATOM 1230 C CA . ASP A 1 170 ? -5.318 -0.350 24.080 1.00 92.62 170 ASP A CA 1
ATOM 1231 C C . ASP A 1 170 ? -6.601 0.297 23.529 1.00 92.62 170 ASP A C 1
ATOM 1233 O O . ASP A 1 170 ? -7.659 0.231 24.157 1.00 92.62 170 ASP A O 1
ATOM 1237 N N . VAL A 1 171 ? -6.544 0.901 22.334 1.00 95.06 171 VAL A N 1
ATOM 1238 C CA . VAL A 1 171 ? -7.721 1.494 21.690 1.00 95.06 171 VAL A CA 1
ATOM 1239 C C . VAL A 1 171 ? -8.703 0.391 21.273 1.00 95.06 171 VAL A C 1
ATOM 1241 O O . VAL A 1 171 ? -8.315 -0.508 20.519 1.00 95.06 171 VAL A O 1
ATOM 1244 N N . PRO A 1 172 ? -9.982 0.460 21.695 1.00 96.44 172 PRO A N 1
ATOM 1245 C CA . PRO A 1 172 ? -11.004 -0.497 21.279 1.00 96.44 172 PRO A CA 1
ATOM 1246 C C . PRO A 1 172 ? -11.247 -0.465 19.767 1.00 96.44 172 PRO A C 1
ATOM 1248 O O . PRO A 1 172 ? -11.317 0.613 19.167 1.00 96.44 172 PRO A O 1
ATOM 1251 N N . LEU A 1 173 ? -11.463 -1.632 19.152 1.00 95.81 173 LEU A N 1
ATOM 1252 C CA . LEU A 1 173 ? -11.732 -1.717 17.714 1.00 95.81 173 LEU A CA 1
ATOM 1253 C C . LEU A 1 173 ? -13.025 -1.021 17.289 1.00 95.81 173 LEU A C 1
ATOM 1255 O O . LEU A 1 173 ? -13.089 -0.584 16.148 1.00 95.81 173 LEU A O 1
ATOM 1259 N N . ASP A 1 174 ? -13.996 -0.822 18.182 1.00 95.31 174 ASP A N 1
ATOM 1260 C CA . ASP A 1 174 ? -15.177 0.007 17.893 1.00 95.31 174 ASP A CA 1
ATOM 1261 C C . ASP A 1 174 ? -14.787 1.438 17.503 1.00 95.31 174 ASP A C 1
ATOM 1263 O O . ASP A 1 174 ? -15.305 1.989 16.536 1.00 95.31 174 ASP A O 1
ATOM 1267 N N . ARG A 1 175 ? -13.793 2.017 18.186 1.00 95.12 175 ARG A N 1
ATOM 1268 C CA . ARG A 1 175 ? -13.291 3.356 17.856 1.00 95.12 175 ARG A CA 1
ATOM 1269 C C . ARG A 1 175 ? -12.519 3.362 16.536 1.00 95.12 175 ARG A C 1
ATOM 1271 O O . ARG A 1 175 ? -12.580 4.336 15.790 1.00 95.12 175 ARG A O 1
ATOM 1278 N N . VAL A 1 176 ? -11.796 2.281 16.235 1.00 95.00 176 VAL A N 1
ATOM 1279 C CA . VAL A 1 176 ? -11.115 2.110 14.940 1.00 95.00 176 VAL A CA 1
ATOM 1280 C C . VAL A 1 176 ? -12.137 1.932 13.815 1.00 95.00 176 VAL A C 1
ATOM 1282 O O . VAL A 1 176 ? -11.968 2.518 12.750 1.00 95.00 176 VAL A O 1
ATOM 1285 N N . ARG A 1 177 ? -13.220 1.182 14.049 1.00 94.81 177 ARG A N 1
ATOM 1286 C CA . ARG A 1 177 ? -14.324 0.977 13.105 1.00 94.81 177 ARG A CA 1
ATOM 1287 C C . ARG A 1 177 ? -14.939 2.306 12.687 1.00 94.81 177 ARG A C 1
ATOM 1289 O O . ARG A 1 177 ? -15.040 2.560 11.492 1.00 94.81 177 ARG A O 1
ATOM 1296 N N . ASP A 1 178 ? -15.242 3.176 13.647 1.00 92.56 178 ASP A N 1
ATOM 1297 C CA . ASP A 1 178 ? -15.828 4.489 13.360 1.00 92.56 178 ASP A CA 1
ATOM 1298 C C . ASP A 1 178 ? -14.931 5.341 12.433 1.00 92.56 178 ASP A C 1
ATOM 1300 O O . ASP A 1 178 ? -15.430 6.142 11.643 1.00 92.56 178 ASP A O 1
ATOM 1304 N N . VAL A 1 179 ? -13.604 5.157 12.494 1.00 93.44 179 VAL A N 1
ATOM 1305 C CA . VAL A 1 179 ? -12.633 5.781 11.577 1.00 93.44 179 VAL A CA 1
ATOM 1306 C C . VAL A 1 179 ? -12.582 5.071 10.226 1.00 93.44 179 VAL A C 1
ATOM 1308 O O . VAL A 1 179 ? -12.482 5.735 9.192 1.00 93.44 179 VAL A O 1
ATOM 1311 N N . LEU A 1 180 ? -12.661 3.739 10.203 1.00 93.31 180 LEU A N 1
ATOM 1312 C CA . LEU A 1 180 ? -12.712 2.973 8.956 1.00 93.31 180 LEU A CA 1
ATOM 1313 C C . LEU A 1 180 ? -13.940 3.340 8.117 1.00 93.31 180 LEU A C 1
ATOM 1315 O O . LEU A 1 180 ? -13.822 3.392 6.895 1.00 93.31 180 LEU A O 1
ATOM 1319 N N . ASP A 1 181 ? -15.060 3.710 8.734 1.00 91.38 181 ASP A N 1
ATOM 1320 C CA . ASP A 1 181 ? -16.241 4.207 8.018 1.00 91.38 181 ASP A CA 1
ATOM 1321 C C . ASP A 1 181 ? -15.960 5.493 7.229 1.00 91.38 181 ASP A C 1
ATOM 1323 O O . ASP A 1 181 ? -16.580 5.757 6.201 1.00 91.38 181 ASP A O 1
ATOM 1327 N N . TRP A 1 182 ? -14.991 6.309 7.658 1.00 90.44 182 TRP A N 1
ATOM 1328 C CA . TRP A 1 182 ? -14.607 7.513 6.912 1.00 90.44 182 TRP A CA 1
ATOM 1329 C C . TRP A 1 182 ? -13.869 7.173 5.625 1.00 90.44 182 TRP A C 1
ATOM 1331 O O . TRP A 1 182 ? -13.828 7.998 4.716 1.00 90.44 182 TRP A O 1
ATOM 1341 N N . THR A 1 183 ? -13.271 5.982 5.574 1.00 90.62 183 THR A N 1
ATOM 1342 C CA . THR A 1 183 ? -12.503 5.483 4.432 1.00 90.62 183 THR A CA 1
ATOM 1343 C C . THR A 1 183 ? -13.382 4.875 3.344 1.00 90.62 183 THR A C 1
ATOM 1345 O O . THR A 1 183 ? -12.865 4.482 2.295 1.00 90.62 183 THR A O 1
ATOM 1348 N N . ASP A 1 184 ? -14.702 4.814 3.557 1.00 87.38 184 ASP A N 1
ATOM 1349 C CA . ASP A 1 184 ? -15.617 4.367 2.517 1.00 87.38 184 ASP A CA 1
ATOM 1350 C C . ASP A 1 184 ? -15.528 5.284 1.287 1.00 87.38 184 ASP A C 1
ATOM 1352 O O . ASP A 1 184 ? -15.458 6.512 1.376 1.00 87.38 184 ASP A O 1
ATOM 1356 N N . GLY A 1 185 ? -15.465 4.665 0.111 1.00 84.69 185 GLY A N 1
ATOM 1357 C CA . GLY A 1 185 ? -15.228 5.365 -1.150 1.00 84.69 185 GLY A CA 1
ATOM 1358 C C . GLY A 1 185 ? -13.774 5.774 -1.428 1.00 84.69 185 GLY A C 1
ATOM 1359 O O . GLY A 1 185 ? -13.546 6.459 -2.427 1.00 84.69 185 GLY A O 1
ATOM 1360 N N . ALA A 1 186 ? -12.790 5.359 -0.619 1.00 88.19 186 ALA A N 1
ATOM 1361 C CA . ALA A 1 186 ? -11.376 5.509 -0.972 1.00 88.19 186 ALA A CA 1
ATOM 1362 C C . ALA A 1 186 ? -11.069 4.859 -2.335 1.00 88.19 186 ALA A C 1
ATOM 1364 O O . ALA A 1 186 ? -11.485 3.730 -2.609 1.00 88.19 186 ALA A O 1
ATOM 1365 N N . ALA A 1 187 ? -10.323 5.563 -3.194 1.00 84.25 187 ALA A N 1
ATOM 1366 C CA . ALA A 1 187 ? -9.875 5.012 -4.475 1.00 84.25 187 ALA A CA 1
ATOM 1367 C C . ALA A 1 187 ? -8.725 4.005 -4.302 1.00 84.25 187 ALA A C 1
ATOM 1369 O O . ALA A 1 187 ? -8.655 3.008 -5.025 1.00 84.25 187 ALA A O 1
ATOM 1370 N N . GLY A 1 188 ? -7.822 4.285 -3.359 1.00 84.19 188 GLY A N 1
ATOM 1371 C CA . GLY A 1 188 ? -6.719 3.416 -2.964 1.00 84.19 188 GLY A CA 1
ATOM 1372 C C . GLY A 1 188 ? -7.082 2.412 -1.861 1.00 84.19 188 GLY A C 1
ATOM 1373 O O . GLY A 1 188 ? -8.168 2.479 -1.284 1.00 84.19 188 GLY A O 1
ATOM 1374 N N . PRO A 1 189 ? -6.174 1.472 -1.539 1.00 86.94 189 PRO A N 1
ATOM 1375 C CA . PRO A 1 189 ? -6.369 0.539 -0.438 1.00 86.94 189 PRO A CA 1
ATOM 1376 C C . PRO A 1 189 ? -6.350 1.249 0.919 1.00 86.94 189 PRO A C 1
ATOM 1378 O O . PRO A 1 189 ? -5.605 2.209 1.130 1.00 86.94 189 PRO A O 1
ATOM 1381 N N . VAL A 1 190 ? -7.118 0.707 1.857 1.00 89.75 190 VAL A N 1
ATOM 1382 C CA . VAL A 1 190 ? -7.049 1.030 3.280 1.00 89.75 190 VAL A CA 1
ATOM 1383 C C . VAL A 1 190 ? -6.143 0.011 3.956 1.00 89.75 190 VAL A C 1
ATOM 1385 O O . VAL A 1 190 ? -6.319 -1.196 3.790 1.00 89.75 190 VAL A O 1
ATOM 1388 N N . VAL A 1 191 ? -5.154 0.500 4.694 1.00 87.81 191 VAL A N 1
ATOM 1389 C CA . VAL A 1 191 ? -4.080 -0.308 5.271 1.00 87.81 191 VAL A CA 1
ATOM 1390 C C . VAL A 1 191 ? -3.982 -0.052 6.760 1.00 87.81 191 VAL A C 1
ATOM 1392 O O . VAL A 1 191 ? -3.965 1.096 7.197 1.00 87.81 191 VAL A O 1
ATOM 1395 N N . PHE A 1 192 ? -3.868 -1.124 7.540 1.00 90.38 192 PHE A N 1
ATOM 1396 C CA . PHE A 1 192 ? -3.511 -0.996 8.946 1.00 90.38 192 PHE A CA 1
ATOM 1397 C C . PHE A 1 192 ? -2.012 -0.752 9.081 1.00 90.38 192 PHE A C 1
ATOM 1399 O O . PHE A 1 192 ? -1.212 -1.456 8.464 1.00 90.38 192 PHE A O 1
ATOM 1406 N N . GLY A 1 193 ? -1.640 0.253 9.866 1.00 89.00 193 GLY A N 1
ATOM 1407 C CA . GLY A 1 193 ? -0.256 0.592 10.175 1.00 89.00 193 GLY A CA 1
ATOM 1408 C C . GLY A 1 193 ? 0.054 0.413 11.658 1.00 89.00 193 GLY A C 1
ATOM 1409 O O . GLY A 1 193 ? -0.844 0.520 12.486 1.00 89.00 193 GLY A O 1
ATOM 1410 N N . VAL A 1 194 ? 1.320 0.173 11.995 1.00 88.31 194 VAL A N 1
ATOM 1411 C CA . VAL A 1 194 ? 1.815 0.180 13.382 1.00 88.31 194 VAL A CA 1
ATOM 1412 C C . VAL A 1 194 ? 3.048 1.066 13.465 1.00 88.31 194 VAL A C 1
ATOM 1414 O O . VAL A 1 194 ? 3.976 0.905 12.672 1.00 88.31 194 VAL A O 1
ATOM 1417 N N . PHE A 1 195 ? 3.062 2.029 14.386 1.00 83.81 195 PHE A N 1
ATOM 1418 C CA . PHE A 1 195 ? 4.252 2.846 14.615 1.00 83.81 195 PHE A CA 1
ATOM 1419 C C . PHE A 1 195 ? 5.330 2.027 15.313 1.00 83.81 195 PHE A C 1
ATOM 1421 O O . PHE A 1 195 ? 5.047 1.292 16.255 1.00 83.81 195 PHE A O 1
ATOM 1428 N N . LEU A 1 196 ? 6.566 2.193 14.856 1.00 77.31 196 LEU A N 1
ATOM 1429 C CA . LEU A 1 196 ? 7.725 1.573 15.474 1.00 77.31 196 LEU A CA 1
ATOM 1430 C C . LEU A 1 196 ? 8.204 2.392 16.666 1.00 77.31 196 LEU A C 1
ATOM 1432 O O . LEU A 1 196 ? 8.375 3.612 16.570 1.00 77.31 196 LEU A O 1
ATOM 1436 N N . GLY A 1 197 ? 8.467 1.706 17.774 1.00 72.81 197 GLY A N 1
ATOM 1437 C CA . GLY A 1 197 ? 9.181 2.273 18.904 1.00 72.81 197 GLY A CA 1
ATOM 1438 C C . GLY A 1 197 ? 10.630 2.602 18.554 1.00 72.81 197 GLY A C 1
ATOM 1439 O O . GLY A 1 197 ? 11.175 2.169 17.540 1.00 72.81 197 GLY A O 1
ATOM 1440 N N . ARG A 1 198 ? 11.293 3.369 19.427 1.00 68.69 198 ARG A N 1
ATOM 1441 C CA . ARG A 1 198 ? 12.707 3.754 19.241 1.00 68.69 198 ARG A CA 1
ATOM 1442 C C . ARG A 1 198 ? 13.655 2.560 19.129 1.00 68.69 198 ARG A C 1
ATOM 1444 O O . ARG A 1 198 ? 14.669 2.669 18.447 1.00 68.69 198 ARG A O 1
ATOM 1451 N N . ASP A 1 199 ? 13.320 1.465 19.804 1.00 67.81 199 ASP A N 1
ATOM 1452 C CA . ASP A 1 199 ? 14.123 0.242 19.848 1.00 67.81 199 ASP A CA 1
ATOM 1453 C C . ASP A 1 199 ? 13.681 -0.794 18.801 1.00 67.81 199 ASP A C 1
ATOM 1455 O O . ASP A 1 199 ? 14.335 -1.826 18.634 1.00 67.81 199 ASP A O 1
ATOM 1459 N N . ASP A 1 200 ? 12.597 -0.535 18.067 1.00 72.00 200 ASP A N 1
ATOM 1460 C CA . ASP A 1 200 ? 12.134 -1.421 17.006 1.00 72.00 200 ASP A CA 1
ATOM 1461 C C . ASP A 1 200 ? 12.976 -1.225 15.745 1.00 72.00 200 ASP A C 1
ATOM 1463 O O . ASP A 1 200 ? 13.267 -0.111 15.308 1.00 72.00 200 ASP A O 1
ATOM 1467 N N . HIS A 1 201 ? 13.370 -2.341 15.138 1.00 65.81 201 HIS A N 1
ATOM 1468 C CA . HIS A 1 201 ? 14.214 -2.336 13.952 1.00 65.81 201 HIS A CA 1
ATOM 1469 C C . HIS A 1 201 ? 13.413 -2.820 12.752 1.00 65.81 201 HIS A C 1
ATOM 1471 O O . HIS A 1 201 ? 12.914 -3.945 12.725 1.00 65.81 201 HIS A O 1
ATOM 1477 N N . VAL A 1 202 ? 13.360 -1.990 11.714 1.00 65.31 202 VAL A N 1
ATOM 1478 C CA . VAL A 1 202 ? 12.971 -2.455 10.385 1.00 65.31 202 VAL A CA 1
ATOM 1479 C C . VAL A 1 202 ? 14.091 -3.366 9.865 1.00 65.31 202 VAL A C 1
ATOM 1481 O O . VAL A 1 202 ? 15.259 -2.967 9.936 1.00 65.31 202 VAL A O 1
ATOM 1484 N N . PRO A 1 203 ? 13.796 -4.561 9.319 1.00 62.75 203 PRO A N 1
ATOM 1485 C CA . PRO A 1 203 ? 14.774 -5.365 8.601 1.00 62.75 203 PRO A CA 1
ATOM 1486 C C . PRO A 1 203 ? 15.610 -4.511 7.643 1.00 62.75 203 PRO A C 1
ATOM 1488 O O . PRO A 1 203 ? 15.076 -3.779 6.807 1.00 62.75 203 PRO A O 1
ATOM 1491 N N . ALA A 1 204 ? 16.939 -4.610 7.750 1.00 58.59 204 ALA A N 1
ATOM 1492 C CA . ALA A 1 204 ? 17.864 -3.810 6.942 1.00 58.59 204 ALA A CA 1
ATOM 1493 C C . ALA A 1 204 ? 17.638 -3.997 5.430 1.00 58.59 204 ALA A C 1
ATOM 1495 O O . ALA A 1 204 ? 17.876 -3.082 4.647 1.00 58.59 204 ALA A O 1
ATOM 1496 N N . THR A 1 205 ? 17.119 -5.157 5.020 1.00 55.44 205 THR A N 1
ATOM 1497 C CA . THR A 1 205 ? 16.703 -5.456 3.642 1.00 55.44 205 THR A CA 1
ATOM 1498 C C . THR A 1 205 ? 15.620 -4.512 3.111 1.00 55.44 205 THR A C 1
ATOM 1500 O O . THR A 1 205 ? 15.532 -4.332 1.900 1.00 55.44 205 THR A O 1
ATOM 1503 N N . TRP A 1 206 ? 14.822 -3.883 3.977 1.00 59.81 206 TRP A N 1
ATOM 1504 C CA . TRP A 1 206 ? 13.775 -2.930 3.587 1.00 59.81 206 TRP A CA 1
ATOM 1505 C C . TRP A 1 206 ? 14.257 -1.486 3.640 1.00 59.81 206 TRP A C 1
ATOM 1507 O O . TRP A 1 206 ? 13.898 -0.688 2.782 1.00 59.81 206 TRP A O 1
ATOM 1517 N N . VAL A 1 207 ? 15.125 -1.156 4.600 1.00 49.25 207 VAL A N 1
ATOM 1518 C CA . VAL A 1 207 ? 15.784 0.161 4.671 1.00 49.25 207 VAL A CA 1
ATOM 1519 C C . VAL A 1 207 ? 16.720 0.362 3.471 1.00 49.25 207 VAL A C 1
ATOM 1521 O O . VAL A 1 207 ? 16.815 1.460 2.928 1.00 49.25 207 VAL A O 1
ATOM 1524 N N . ASN A 1 208 ? 17.351 -0.723 3.011 1.00 41.47 208 ASN A N 1
ATOM 1525 C CA . ASN A 1 208 ? 18.195 -0.749 1.817 1.00 41.47 208 ASN A CA 1
ATOM 1526 C C . ASN A 1 208 ? 17.415 -0.971 0.516 1.00 41.47 208 ASN A C 1
ATOM 1528 O O . ASN A 1 208 ? 18.016 -0.917 -0.552 1.00 41.47 208 ASN A O 1
ATOM 1532 N N . ALA A 1 209 ? 16.090 -1.129 0.571 1.00 43.00 209 ALA A N 1
ATOM 1533 C CA . ALA A 1 209 ? 15.238 -0.973 -0.605 1.00 43.00 209 ALA A CA 1
ATOM 1534 C C . ALA A 1 209 ? 14.983 0.518 -0.905 1.00 43.00 209 ALA A C 1
ATOM 1536 O O . ALA A 1 209 ? 13.897 0.918 -1.322 1.00 43.00 209 ALA A O 1
ATOM 1537 N N . ARG A 1 210 ? 16.015 1.356 -0.708 1.00 39.97 210 ARG A N 1
ATOM 1538 C CA . ARG A 1 210 ? 16.153 2.591 -1.476 1.00 39.97 210 ARG A CA 1
ATOM 1539 C C . ARG A 1 210 ? 16.031 2.223 -2.950 1.00 39.97 210 ARG A C 1
ATOM 1541 O O . ARG A 1 210 ? 16.509 1.162 -3.363 1.00 39.97 210 ARG A O 1
ATOM 1548 N N . GLU A 1 211 ? 15.425 3.111 -3.741 1.00 38.31 211 GLU A N 1
ATOM 1549 C CA . GLU A 1 211 ? 15.723 3.112 -5.170 1.00 38.31 211 GLU A CA 1
ATOM 1550 C C . GLU A 1 211 ? 17.239 2.989 -5.298 1.00 38.31 211 GLU A C 1
ATOM 1552 O O . GLU A 1 211 ? 17.942 3.768 -4.653 1.00 38.31 211 GLU A O 1
ATOM 1557 N N . PRO A 1 212 ? 17.754 1.980 -6.013 1.00 36.22 212 PRO A N 1
ATOM 1558 C CA . PRO A 1 212 ? 19.184 1.867 -6.209 1.00 36.22 212 PRO A CA 1
ATOM 1559 C C . PRO A 1 212 ? 19.678 3.222 -6.709 1.00 36.22 212 PRO A C 1
ATOM 1561 O O . PRO A 1 212 ? 19.227 3.674 -7.767 1.00 36.22 212 PRO A O 1
ATOM 1564 N N . ASP A 1 213 ? 20.523 3.891 -5.921 1.00 34.25 213 ASP A N 1
ATOM 1565 C CA . ASP A 1 213 ? 21.187 5.140 -6.289 1.00 34.25 213 ASP A CA 1
ATOM 1566 C C . ASP A 1 213 ? 22.131 4.823 -7.457 1.00 34.25 213 ASP A C 1
ATOM 1568 O O . ASP A 1 213 ? 23.329 4.601 -7.294 1.00 34.25 213 ASP A O 1
ATOM 1572 N N . GLY A 1 214 ? 21.559 4.691 -8.654 1.00 40.47 214 GLY A N 1
ATOM 1573 C CA . GLY A 1 214 ? 22.210 3.982 -9.743 1.00 40.47 214 GLY A CA 1
ATOM 1574 C C . GLY A 1 214 ? 22.431 2.494 -9.435 1.00 40.47 214 GLY A C 1
ATOM 1575 O O . GLY A 1 214 ? 22.394 2.045 -8.298 1.00 40.47 214 GLY A O 1
ATOM 1576 N N . PHE A 1 215 ? 22.609 1.721 -10.508 1.00 34.66 215 PHE A N 1
ATOM 1577 C CA . PHE A 1 215 ? 23.172 0.365 -10.532 1.00 34.66 215 PHE A CA 1
ATOM 1578 C C . PHE A 1 215 ? 23.094 -0.442 -9.218 1.00 34.66 215 PHE A C 1
ATOM 1580 O O . PHE A 1 215 ? 23.989 -0.378 -8.380 1.00 34.66 215 PHE A O 1
ATOM 1587 N N . VAL A 1 216 ? 22.102 -1.333 -9.110 1.00 39.62 216 VAL A N 1
ATOM 1588 C CA . VAL A 1 216 ? 22.341 -2.567 -8.348 1.00 39.62 216 VAL A CA 1
ATOM 1589 C C . VAL A 1 216 ? 23.398 -3.334 -9.142 1.00 39.62 216 VAL A C 1
ATOM 1591 O O . VAL A 1 216 ? 23.125 -3.792 -10.251 1.00 39.62 216 VAL A O 1
ATOM 1594 N N . GLU A 1 217 ? 24.625 -3.406 -8.624 1.00 38.12 217 GLU A N 1
ATOM 1595 C CA . GLU A 1 217 ? 25.686 -4.253 -9.191 1.00 38.12 217 GLU A CA 1
ATOM 1596 C C . GLU A 1 217 ? 25.339 -5.748 -9.104 1.00 38.12 217 GLU A C 1
ATOM 1598 O O . GLU A 1 217 ? 25.966 -6.568 -9.776 1.00 38.12 217 GLU A O 1
ATOM 1603 N N . GLU A 1 218 ? 24.319 -6.117 -8.324 1.00 42.47 218 GLU A N 1
ATOM 1604 C CA . GLU A 1 218 ? 23.866 -7.499 -8.232 1.00 42.47 218 GLU A CA 1
ATOM 1605 C C . GLU A 1 218 ? 22.875 -7.894 -9.345 1.00 42.47 218 GLU A C 1
ATOM 1607 O O . GLU A 1 218 ? 21.857 -7.230 -9.577 1.00 42.47 218 GLU A O 1
ATOM 1612 N N . PRO A 1 219 ? 23.160 -8.997 -10.060 1.00 45.69 219 PRO A N 1
ATOM 1613 C CA . PRO A 1 219 ? 22.514 -9.311 -11.315 1.00 45.69 219 PRO A CA 1
ATOM 1614 C C . PRO A 1 219 ? 21.148 -9.986 -11.205 1.00 45.69 219 PRO A C 1
ATOM 1616 O O . PRO A 1 219 ? 21.048 -11.124 -10.752 1.00 45.69 219 PRO A O 1
ATOM 1619 N N . GLY A 1 220 ? 20.132 -9.396 -11.839 1.00 46.16 220 GLY A N 1
ATOM 1620 C CA . GLY A 1 220 ? 19.045 -10.188 -12.414 1.00 46.16 220 GLY A CA 1
ATOM 1621 C C . GLY A 1 220 ? 19.595 -11.002 -13.589 1.00 46.16 220 GLY A C 1
ATOM 1622 O O . GLY A 1 220 ? 19.849 -10.441 -14.656 1.00 46.16 220 GLY A O 1
ATOM 1623 N N . ARG A 1 221 ? 19.847 -12.302 -13.389 1.00 53.28 221 ARG A N 1
ATOM 1624 C CA . ARG A 1 221 ? 20.229 -13.236 -14.463 1.00 53.28 221 ARG A CA 1
ATOM 1625 C C . ARG A 1 221 ? 19.013 -13.542 -15.316 1.00 53.28 221 ARG A C 1
ATOM 1627 O O . ARG A 1 221 ? 18.054 -14.094 -14.795 1.00 53.28 221 ARG A O 1
ATOM 1634 N N . CYS A 1 222 ? 19.079 -13.256 -16.611 1.00 62.47 222 CYS A N 1
ATOM 1635 C CA . CYS A 1 222 ? 18.108 -13.820 -17.539 1.00 62.47 222 CYS A CA 1
ATOM 1636 C C . CYS A 1 222 ? 18.121 -15.358 -17.432 1.00 62.47 222 CYS A C 1
ATOM 1638 O O . CYS A 1 222 ? 19.162 -15.942 -17.128 1.00 62.47 222 CYS A O 1
ATOM 1640 N N . GLU A 1 223 ? 17.004 -16.032 -17.725 1.00 55.53 223 GLU A N 1
ATOM 1641 C CA . GLU A 1 223 ? 16.923 -17.508 -17.711 1.00 55.53 223 GLU A CA 1
ATOM 1642 C C . GLU A 1 223 ? 17.998 -18.187 -18.592 1.00 55.53 223 GLU A C 1
ATOM 1644 O O . GLU A 1 223 ? 18.405 -19.312 -18.317 1.00 55.53 223 GLU A O 1
ATOM 1649 N N . ASN A 1 224 ? 18.517 -17.493 -19.612 1.00 57.31 224 ASN A N 1
ATOM 1650 C CA . ASN A 1 224 ? 19.621 -17.955 -20.463 1.00 57.31 224 ASN A CA 1
ATOM 1651 C C . ASN A 1 224 ? 21.028 -17.750 -19.850 1.00 57.31 224 ASN A C 1
ATOM 1653 O O . ASN A 1 224 ? 22.029 -18.024 -20.507 1.00 57.31 224 ASN A O 1
ATOM 1657 N N . GLY A 1 225 ? 21.125 -17.258 -18.612 1.00 56.16 225 GLY A N 1
ATOM 1658 C CA . GLY A 1 225 ? 22.383 -16.957 -17.927 1.00 56.16 225 GLY A CA 1
ATOM 1659 C C . GLY A 1 225 ? 23.083 -15.686 -18.416 1.00 56.16 225 GLY A C 1
ATOM 1660 O O . GLY A 1 225 ? 24.180 -15.384 -17.940 1.00 56.16 225 GLY A O 1
ATOM 1661 N N . GLU A 1 226 ? 22.480 -14.933 -19.341 1.00 54.19 226 GLU A N 1
ATOM 1662 C CA . GLU A 1 226 ? 23.072 -13.704 -19.849 1.00 54.19 226 GLU A CA 1
ATOM 1663 C C . GLU A 1 226 ? 22.960 -12.550 -18.852 1.00 54.19 226 GLU A C 1
ATOM 1665 O O . GLU A 1 226 ? 22.046 -12.417 -18.033 1.00 54.19 226 GLU A O 1
ATOM 1670 N N . HIS A 1 227 ? 23.974 -11.707 -18.940 1.00 55.84 227 HIS A N 1
ATOM 1671 C CA . HIS A 1 227 ? 24.342 -10.699 -17.975 1.00 55.84 227 HIS A CA 1
ATOM 1672 C C . HIS A 1 227 ? 24.571 -9.400 -18.760 1.00 55.84 227 HIS A C 1
ATOM 1674 O O . HIS A 1 227 ? 25.584 -9.265 -19.447 1.00 55.84 227 HIS A O 1
ATOM 1680 N N . TYR A 1 228 ? 23.648 -8.434 -18.698 1.00 60.19 228 TYR A N 1
ATOM 1681 C CA . TYR A 1 228 ? 23.756 -7.208 -19.510 1.00 60.19 228 TYR A CA 1
ATOM 1682 C C . TYR A 1 228 ? 24.790 -6.178 -18.992 1.00 60.19 228 TYR A C 1
ATOM 1684 O O . TYR A 1 228 ? 24.843 -5.060 -19.501 1.00 60.19 228 TYR A O 1
ATOM 1692 N N . TRP A 1 229 ? 25.664 -6.527 -18.035 1.00 53.28 229 TRP A N 1
ATOM 1693 C CA . TRP A 1 229 ? 26.669 -5.619 -17.433 1.00 53.28 229 TRP A CA 1
ATOM 1694 C C . TRP A 1 229 ? 27.743 -5.131 -18.413 1.00 53.28 229 TRP A C 1
ATOM 1696 O O . TRP A 1 229 ? 28.473 -4.190 -18.119 1.00 53.28 229 TRP A O 1
ATOM 1706 N N . THR A 1 230 ? 27.870 -5.770 -19.576 1.00 57.19 230 THR A N 1
ATOM 1707 C CA . THR A 1 230 ? 28.935 -5.491 -20.553 1.00 57.19 230 THR A CA 1
ATOM 1708 C C . THR A 1 230 ? 28.590 -4.367 -21.529 1.00 57.19 230 THR A C 1
ATOM 1710 O O . THR A 1 230 ? 29.351 -4.074 -22.453 1.00 57.19 230 THR A O 1
ATOM 1713 N N . VAL A 1 231 ? 27.439 -3.718 -21.349 1.00 65.00 231 VAL A N 1
ATOM 1714 C CA . VAL A 1 231 ? 26.980 -2.676 -22.257 1.00 65.00 231 VAL A CA 1
ATOM 1715 C C . VAL A 1 231 ? 27.676 -1.335 -21.929 1.00 65.00 231 VAL A C 1
ATOM 1717 O O . VAL A 1 231 ? 27.608 -0.869 -20.795 1.00 65.00 231 VAL A O 1
ATOM 1720 N N . PRO A 1 232 ? 28.348 -0.676 -22.897 1.00 70.06 232 PRO A N 1
ATOM 1721 C CA . PRO A 1 232 ? 29.295 0.409 -22.605 1.00 70.06 232 PRO A CA 1
ATOM 1722 C C . PRO A 1 232 ? 28.664 1.794 -22.382 1.00 70.06 232 PRO A C 1
ATOM 1724 O O . PRO A 1 232 ? 29.393 2.761 -22.149 1.00 70.06 232 PRO A O 1
ATOM 1727 N N . GLY A 1 233 ? 27.349 1.942 -22.547 1.00 76.81 233 GLY A N 1
ATOM 1728 C CA . GLY A 1 233 ? 26.629 3.191 -22.303 1.00 76.81 233 GLY A CA 1
ATOM 1729 C C . GLY A 1 233 ? 25.969 3.218 -20.930 1.00 76.81 233 GLY A C 1
ATOM 1730 O O . GLY A 1 233 ? 25.640 2.182 -20.359 1.00 76.81 233 GLY A O 1
ATOM 1731 N N . ARG A 1 234 ? 25.758 4.429 -20.412 1.00 81.19 234 ARG A N 1
ATOM 1732 C CA . ARG A 1 234 ? 25.061 4.687 -19.151 1.00 81.19 234 ARG A CA 1
ATOM 1733 C C . ARG A 1 234 ? 24.158 5.898 -19.332 1.00 81.19 234 ARG A C 1
ATOM 1735 O O . ARG A 1 234 ? 24.545 6.844 -20.018 1.00 81.19 234 ARG A O 1
ATOM 1742 N N . TYR A 1 235 ? 22.978 5.852 -18.734 1.00 81.94 235 TYR A N 1
ATOM 1743 C CA . TYR A 1 235 ? 22.192 7.056 -18.506 1.00 81.94 235 TYR A CA 1
ATOM 1744 C C . TYR A 1 235 ? 22.714 7.785 -17.267 1.00 81.94 235 TYR A C 1
ATOM 1746 O O . TYR A 1 235 ? 23.333 7.170 -16.396 1.00 81.94 235 TYR A O 1
ATOM 1754 N N . ASP A 1 236 ? 22.474 9.091 -17.194 1.00 81.25 236 ASP A N 1
ATOM 1755 C CA . ASP A 1 236 ? 22.641 9.836 -15.950 1.00 81.25 236 ASP A CA 1
ATOM 1756 C C . ASP A 1 236 ? 21.587 9.394 -14.906 1.00 81.25 236 ASP A C 1
ATOM 1758 O O . ASP A 1 236 ? 20.536 8.862 -15.287 1.00 81.25 236 ASP A O 1
ATOM 1762 N N . PRO A 1 237 ? 21.830 9.604 -13.598 1.00 74.56 237 PRO A N 1
ATOM 1763 C CA . PRO A 1 237 ? 20.928 9.140 -12.542 1.00 74.56 237 PRO A CA 1
ATOM 1764 C C . PRO A 1 237 ? 19.481 9.641 -12.664 1.00 74.56 237 PRO A C 1
ATOM 1766 O O . PRO A 1 237 ? 18.551 8.869 -12.437 1.00 74.56 237 PRO A O 1
ATOM 1769 N N . ALA A 1 238 ? 19.270 10.894 -13.081 1.00 73.94 238 ALA A N 1
ATOM 1770 C CA . ALA A 1 238 ? 17.925 11.452 -13.226 1.00 73.94 238 ALA A CA 1
ATOM 1771 C C . ALA A 1 238 ? 17.155 10.770 -14.369 1.00 73.94 238 ALA A C 1
ATOM 1773 O O . ALA A 1 238 ? 15.971 10.455 -14.236 1.00 73.94 238 ALA A O 1
ATOM 1774 N N . THR A 1 239 ? 17.839 10.472 -15.477 1.00 81.38 239 THR A N 1
ATOM 1775 C CA . THR A 1 239 ? 17.265 9.685 -16.572 1.00 81.38 239 THR A CA 1
ATOM 1776 C C . THR A 1 239 ? 16.955 8.250 -16.142 1.00 81.38 239 THR A C 1
ATOM 1778 O O . THR A 1 239 ? 15.900 7.738 -16.515 1.00 81.38 239 THR A O 1
ATOM 1781 N N . VAL A 1 240 ? 17.820 7.603 -15.350 1.00 76.69 240 VAL A N 1
ATOM 1782 C CA . VAL A 1 240 ? 17.562 6.248 -14.821 1.00 76.69 240 VAL A CA 1
ATOM 1783 C C . VAL A 1 240 ? 16.315 6.226 -13.944 1.00 76.69 240 VAL A C 1
ATOM 1785 O O . VAL A 1 240 ? 15.468 5.356 -14.148 1.00 76.69 240 VAL A O 1
ATOM 1788 N N . ALA A 1 241 ? 16.174 7.179 -13.018 1.00 72.00 241 ALA A N 1
ATOM 1789 C CA . ALA A 1 241 ? 15.001 7.280 -12.151 1.00 72.00 241 ALA A CA 1
ATOM 1790 C C . ALA A 1 241 ? 13.713 7.418 -12.979 1.00 72.00 241 ALA A C 1
ATOM 1792 O O . ALA A 1 241 ? 12.798 6.605 -12.850 1.00 72.00 241 ALA A O 1
ATOM 1793 N N . ARG A 1 242 ? 13.691 8.354 -13.942 1.00 80.31 242 ARG A N 1
ATOM 1794 C CA . ARG A 1 242 ? 12.542 8.547 -14.842 1.00 80.31 242 ARG A CA 1
ATOM 1795 C C . ARG A 1 242 ? 12.200 7.288 -15.649 1.00 80.31 242 ARG A C 1
ATOM 1797 O O . ARG A 1 242 ? 11.041 6.896 -15.704 1.00 80.31 242 ARG A O 1
ATOM 1804 N N . VAL A 1 243 ? 13.194 6.653 -16.274 1.00 85.12 243 VAL A N 1
ATOM 1805 C CA . VAL A 1 243 ? 12.997 5.433 -17.080 1.00 85.12 243 VAL A CA 1
ATOM 1806 C C . VAL A 1 243 ? 12.480 4.279 -16.220 1.00 85.12 243 VAL A C 1
ATOM 1808 O O . VAL A 1 243 ? 11.575 3.553 -16.633 1.00 85.12 243 VAL A O 1
ATOM 1811 N N . SER A 1 244 ? 13.026 4.121 -15.014 1.00 82.50 244 SER A N 1
ATOM 1812 C CA . SER A 1 244 ? 12.577 3.104 -14.059 1.00 82.50 244 SER A CA 1
ATOM 1813 C C . SER A 1 244 ? 11.121 3.335 -13.666 1.00 82.50 244 SER A C 1
ATOM 1815 O O . SER A 1 244 ? 10.330 2.393 -13.630 1.00 82.50 244 SER A O 1
ATOM 1817 N N . ASP A 1 245 ? 10.737 4.591 -13.454 1.00 75.81 245 ASP A N 1
ATOM 1818 C CA . ASP A 1 245 ? 9.360 4.966 -13.166 1.00 75.81 245 ASP A CA 1
ATOM 1819 C C . ASP A 1 245 ? 8.396 4.687 -14.314 1.00 75.81 245 ASP A C 1
ATOM 1821 O O . ASP A 1 245 ? 7.315 4.152 -14.063 1.00 75.81 245 ASP A O 1
ATOM 1825 N N . GLU A 1 246 ? 8.762 5.025 -15.549 1.00 84.44 246 GLU A N 1
ATOM 1826 C CA . GLU A 1 246 ? 7.967 4.722 -16.745 1.00 84.44 246 GLU A CA 1
ATOM 1827 C C . GLU A 1 246 ? 7.767 3.211 -16.911 1.00 84.44 246 GLU A C 1
ATOM 1829 O O . GLU A 1 246 ? 6.641 2.749 -17.098 1.00 84.44 246 GLU A O 1
ATOM 1834 N N . ILE A 1 247 ? 8.835 2.423 -16.743 1.00 88.31 247 ILE A N 1
ATOM 1835 C CA . ILE A 1 247 ? 8.763 0.959 -16.765 1.00 88.31 247 ILE A CA 1
ATOM 1836 C C . ILE A 1 247 ? 7.759 0.462 -15.728 1.00 88.31 247 ILE A C 1
ATOM 1838 O O . ILE A 1 247 ? 6.842 -0.274 -16.089 1.00 88.31 247 ILE A O 1
ATOM 1842 N N . ARG A 1 248 ? 7.887 0.889 -14.463 1.00 82.81 248 ARG A N 1
ATOM 1843 C CA . ARG A 1 248 ? 6.979 0.481 -13.378 1.00 82.81 248 ARG A CA 1
ATOM 1844 C C . ARG A 1 248 ? 5.516 0.801 -13.704 1.00 82.81 248 ARG A C 1
ATOM 1846 O O . ARG A 1 248 ? 4.657 -0.027 -13.422 1.00 82.81 248 ARG A O 1
ATOM 1853 N N . GLN A 1 249 ? 5.218 1.962 -14.301 1.00 79.25 249 GLN A N 1
ATOM 1854 C CA . GLN A 1 249 ? 3.843 2.336 -14.695 1.00 79.25 249 GLN A CA 1
ATOM 1855 C C . GLN A 1 249 ? 3.243 1.344 -15.670 1.00 79.25 249 GLN A C 1
ATOM 1857 O O . GLN A 1 249 ? 2.125 0.863 -15.494 1.00 79.25 249 GLN A O 1
ATOM 1862 N N . GLU A 1 250 ? 4.004 1.060 -16.709 1.00 88.50 250 GLU A N 1
ATOM 1863 C CA . GLU A 1 250 ? 3.521 0.329 -17.867 1.00 88.50 250 GLU A CA 1
ATOM 1864 C C . GLU A 1 250 ? 3.282 -1.135 -17.534 1.00 88.50 250 GLU A C 1
ATOM 1866 O O . GLU A 1 250 ? 2.284 -1.739 -17.945 1.00 88.50 250 GLU A O 1
ATOM 1871 N N . VAL A 1 251 ? 4.154 -1.694 -16.699 1.00 91.12 251 VAL A N 1
ATOM 1872 C CA . VAL A 1 251 ? 4.049 -3.086 -16.281 1.00 91.12 251 VAL A CA 1
ATOM 1873 C C . VAL A 1 251 ? 3.113 -3.286 -15.090 1.00 91.12 251 VAL A C 1
ATOM 1875 O O . VAL A 1 251 ? 2.665 -4.408 -14.891 1.00 91.12 251 VAL A O 1
ATOM 1878 N N . ALA A 1 252 ? 2.758 -2.246 -14.320 1.00 84.12 252 ALA A N 1
ATOM 1879 C CA . ALA A 1 252 ? 1.848 -2.385 -13.174 1.00 84.12 252 ALA A CA 1
ATOM 1880 C C . ALA A 1 252 ? 0.503 -3.011 -13.578 1.00 84.12 252 ALA A C 1
ATOM 1882 O O . ALA A 1 252 ? -0.061 -3.824 -12.847 1.00 84.12 252 ALA A O 1
ATOM 1883 N N . SER A 1 253 ? 0.024 -2.706 -14.789 1.00 87.31 253 SER A N 1
ATOM 1884 C CA . SER A 1 253 ? -1.192 -3.306 -15.353 1.00 87.31 253 SER A CA 1
ATOM 1885 C C . SER A 1 253 ? -1.116 -4.834 -15.510 1.00 87.31 253 SER A C 1
ATOM 1887 O O . SER A 1 253 ? -2.147 -5.507 -15.506 1.00 87.31 253 SER A O 1
ATOM 1889 N N . CYS A 1 254 ? 0.090 -5.406 -15.586 1.00 93.38 254 CYS A N 1
ATOM 1890 C CA . CYS A 1 254 ? 0.301 -6.849 -15.652 1.00 93.38 254 CYS A CA 1
ATOM 1891 C C . CYS A 1 254 ? -0.049 -7.567 -14.348 1.00 93.38 254 CYS A C 1
ATOM 1893 O O . CYS A 1 254 ? -0.251 -8.778 -14.372 1.00 93.38 254 CYS A O 1
ATOM 1895 N N . ALA A 1 255 ? -0.209 -6.848 -13.233 1.00 87.81 255 ALA A N 1
ATOM 1896 C CA . ALA A 1 255 ? -0.692 -7.437 -11.990 1.00 87.81 255 ALA A CA 1
ATOM 1897 C C . ALA A 1 255 ? -2.113 -8.018 -12.118 1.00 87.81 255 ALA A C 1
ATOM 1899 O O . ALA A 1 255 ? -2.470 -8.939 -11.393 1.00 87.81 255 ALA A O 1
ATOM 1900 N N . ALA A 1 256 ? -2.907 -7.563 -13.094 1.00 88.31 256 ALA A N 1
ATOM 1901 C CA . ALA A 1 256 ? -4.204 -8.163 -13.412 1.00 88.31 256 ALA A CA 1
ATOM 1902 C C . ALA A 1 256 ? -4.107 -9.597 -13.983 1.00 88.31 256 ALA A C 1
ATOM 1904 O O . ALA A 1 256 ? -5.134 -10.244 -14.169 1.00 88.31 256 ALA A O 1
ATOM 1905 N N . LYS A 1 257 ? -2.895 -10.082 -14.298 1.00 91.50 257 LYS A N 1
ATOM 1906 C CA . LYS A 1 257 ? -2.608 -11.462 -14.734 1.00 91.50 257 LYS A CA 1
ATOM 1907 C C . LYS A 1 257 ? -2.176 -12.384 -13.594 1.00 91.50 257 LYS A C 1
ATOM 1909 O O . LYS A 1 257 ? -1.875 -13.551 -13.831 1.00 91.50 257 LYS A O 1
ATOM 1914 N N . LEU A 1 258 ? -2.088 -11.867 -12.371 1.00 86.06 258 LEU A N 1
ATOM 1915 C CA . LEU A 1 258 ? -1.817 -12.700 -11.208 1.00 86.06 258 LEU A CA 1
ATOM 1916 C C . LEU A 1 258 ? -3.040 -13.577 -10.893 1.00 86.06 258 LEU A C 1
ATOM 1918 O O . LEU A 1 258 ? -4.173 -13.136 -11.114 1.00 86.06 258 LEU A O 1
ATOM 1922 N N . PRO A 1 259 ? -2.829 -14.793 -10.358 1.00 82.44 259 PRO A N 1
ATOM 1923 C CA . PRO A 1 259 ? -3.910 -15.595 -9.798 1.00 82.44 259 PRO A CA 1
ATOM 1924 C C . PRO A 1 259 ? -4.740 -14.790 -8.779 1.00 82.44 259 PRO A C 1
ATOM 1926 O O . PRO A 1 259 ? -4.167 -13.962 -8.066 1.00 82.44 259 PRO A O 1
ATOM 1929 N N . PRO A 1 260 ? -6.065 -15.005 -8.681 1.00 72.69 260 PRO A N 1
ATOM 1930 C CA . PRO A 1 260 ? -6.929 -14.236 -7.779 1.00 72.69 260 PRO A CA 1
ATOM 1931 C C . PRO A 1 260 ? -6.518 -14.279 -6.300 1.00 72.69 260 PRO A C 1
ATOM 1933 O O . PRO A 1 260 ? -6.763 -13.313 -5.579 1.00 72.69 260 PRO A O 1
ATOM 1936 N N . ASP A 1 261 ? -5.910 -15.390 -5.885 1.00 68.75 261 ASP A N 1
ATOM 1937 C CA . ASP A 1 261 ? -5.409 -15.714 -4.546 1.00 68.75 261 ASP A CA 1
ATOM 1938 C C . ASP A 1 261 ? -3.929 -15.348 -4.340 1.00 68.75 261 ASP A C 1
ATOM 1940 O O . ASP A 1 261 ? -3.380 -15.532 -3.254 1.00 68.75 261 ASP A O 1
ATOM 1944 N N . SER A 1 262 ? -3.263 -14.824 -5.370 1.00 76.44 262 SER A N 1
ATOM 1945 C CA . SER A 1 262 ? -1.874 -14.390 -5.269 1.00 76.44 262 SER A CA 1
ATOM 1946 C C . SER A 1 262 ? -1.755 -13.182 -4.342 1.00 76.44 262 SER A C 1
ATOM 1948 O O . SER A 1 262 ? -2.531 -12.237 -4.435 1.00 76.44 262 SER A O 1
ATOM 1950 N N . LEU A 1 263 ? -0.713 -13.154 -3.511 1.00 69.12 263 LEU A N 1
ATOM 1951 C CA . LEU A 1 263 ? -0.315 -11.956 -2.761 1.00 69.12 263 LEU A CA 1
ATOM 1952 C C . LEU A 1 263 ? 0.465 -10.948 -3.628 1.00 69.12 263 LEU A C 1
ATOM 1954 O O . LEU A 1 263 ? 0.909 -9.902 -3.152 1.00 69.12 263 LEU A O 1
ATOM 1958 N N . GLY A 1 264 ? 0.636 -11.257 -4.915 1.00 78.94 264 GLY A N 1
ATOM 1959 C CA . GLY A 1 264 ? 1.556 -10.562 -5.794 1.00 78.94 264 GLY A CA 1
ATOM 1960 C C . GLY A 1 264 ? 2.970 -11.108 -5.720 1.00 78.94 264 GLY A C 1
ATOM 1961 O O . GLY A 1 264 ? 3.215 -12.215 -5.249 1.00 78.94 264 GLY A O 1
ATOM 1962 N N . GLY A 1 265 ? 3.914 -10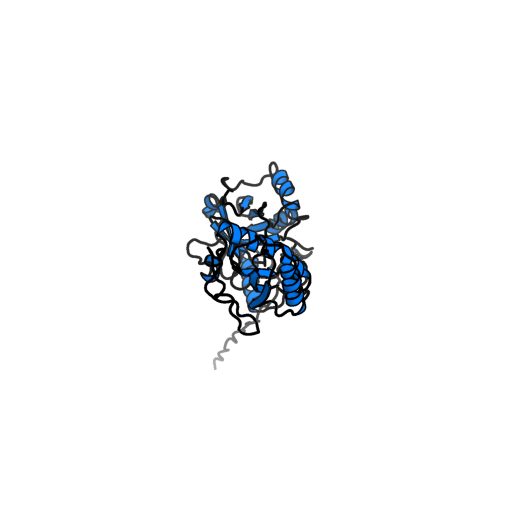.331 -6.233 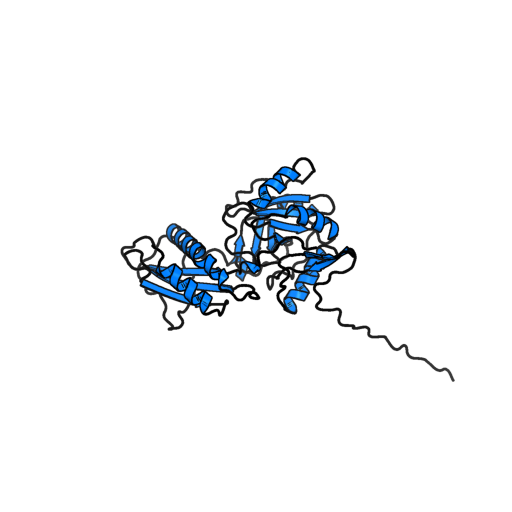1.00 77.06 265 GLY A N 1
ATOM 1963 C CA . GLY A 1 265 ? 5.322 -10.693 -6.191 1.00 77.06 265 GLY A CA 1
ATOM 1964 C C . GLY A 1 265 ? 6.212 -9.658 -6.856 1.00 77.06 265 GLY A C 1
ATOM 1965 O O . GLY A 1 265 ? 5.761 -8.831 -7.659 1.00 77.06 265 GLY A O 1
ATOM 1966 N N . ARG A 1 266 ? 7.495 -9.718 -6.505 1.00 81.81 266 ARG A N 1
ATOM 1967 C CA . ARG A 1 266 ? 8.543 -8.923 -7.130 1.00 81.81 266 ARG A CA 1
ATOM 1968 C C . ARG A 1 266 ? 9.031 -9.592 -8.405 1.00 81.81 266 ARG A C 1
ATOM 1970 O O . ARG A 1 266 ? 9.268 -10.798 -8.434 1.00 81.81 266 ARG A O 1
ATOM 1977 N N . VAL A 1 267 ? 9.251 -8.785 -9.430 1.00 84.38 267 VAL A N 1
ATOM 1978 C CA . VAL A 1 267 ? 9.988 -9.159 -10.630 1.00 84.38 267 VAL A CA 1
ATOM 1979 C C . VAL A 1 267 ? 11.161 -8.200 -10.820 1.00 84.38 267 VAL A C 1
ATOM 1981 O O . VAL A 1 267 ? 11.019 -6.985 -10.682 1.00 84.38 267 VAL A O 1
ATOM 1984 N N . THR A 1 268 ? 12.334 -8.734 -11.133 1.00 85.81 268 THR A N 1
ATOM 1985 C CA . THR A 1 268 ? 13.503 -7.948 -11.533 1.00 85.81 268 THR A CA 1
ATOM 1986 C C . THR A 1 268 ? 13.594 -7.985 -13.045 1.00 85.81 268 THR A C 1
ATOM 1988 O O . THR A 1 268 ? 13.788 -9.045 -13.627 1.00 85.81 268 THR A O 1
ATOM 1991 N N . LEU A 1 269 ? 13.442 -6.841 -13.695 1.00 87.69 269 LEU A N 1
ATOM 1992 C CA . LEU A 1 269 ? 13.512 -6.707 -15.139 1.00 87.69 269 LEU A CA 1
ATOM 1993 C C . LEU A 1 269 ? 14.883 -6.174 -15.541 1.00 87.69 269 LEU A C 1
ATOM 1995 O O . LEU A 1 269 ? 15.262 -5.080 -15.137 1.00 87.69 269 LEU A O 1
ATOM 1999 N N . SER A 1 270 ? 15.579 -6.897 -16.410 1.00 87.44 270 SER A N 1
ATOM 2000 C CA . SER A 1 270 ? 16.833 -6.438 -17.002 1.00 87.44 270 SER A CA 1
ATOM 2001 C C . SER A 1 270 ? 16.597 -6.097 -18.473 1.00 87.44 270 SER A C 1
ATOM 2003 O O . SER A 1 270 ? 16.149 -6.948 -19.245 1.00 87.44 270 SER A O 1
ATOM 2005 N N . LEU A 1 271 ? 16.899 -4.860 -18.872 1.00 87.62 271 LEU A N 1
ATOM 2006 C CA . LEU A 1 271 ? 16.741 -4.377 -20.244 1.00 87.62 271 LEU A CA 1
ATOM 2007 C C . LEU A 1 271 ? 18.073 -3.945 -20.842 1.00 87.62 271 LEU A C 1
ATOM 2009 O O . LEU A 1 271 ? 18.883 -3.281 -20.195 1.00 87.62 271 LEU A O 1
ATOM 2013 N N . LYS A 1 272 ? 18.229 -4.216 -22.135 1.00 88.75 272 LYS A N 1
ATOM 2014 C CA . LYS A 1 272 ? 19.257 -3.643 -22.996 1.00 88.75 272 LYS A CA 1
ATOM 2015 C C . LYS A 1 272 ? 18.591 -2.725 -24.007 1.00 88.75 272 LYS A C 1
ATOM 2017 O O . LYS A 1 272 ? 17.848 -3.167 -24.878 1.00 88.75 272 LYS A O 1
ATOM 2022 N N . MET A 1 273 ? 18.900 -1.442 -23.935 1.00 88.38 273 MET A N 1
ATOM 2023 C CA . MET A 1 273 ? 18.418 -0.421 -24.855 1.00 88.38 273 MET A CA 1
ATOM 2024 C C . MET A 1 273 ? 19.452 -0.158 -25.944 1.00 88.38 273 MET A C 1
ATOM 2026 O O . MET A 1 273 ? 20.643 0.018 -25.680 1.00 88.38 273 MET A O 1
ATOM 2030 N N . GLY A 1 274 ? 18.993 -0.147 -27.191 1.00 87.25 274 GLY A N 1
ATOM 2031 C CA . GLY A 1 274 ? 19.785 0.231 -28.351 1.00 87.25 274 GLY A CA 1
ATOM 2032 C C . GLY A 1 274 ? 19.989 1.743 -28.449 1.00 87.25 274 GLY A C 1
ATOM 2033 O O . GLY A 1 274 ? 19.380 2.535 -27.732 1.00 87.25 274 GLY A O 1
ATOM 2034 N N . ARG A 1 275 ? 20.820 2.168 -29.406 1.00 90.38 275 ARG A N 1
ATOM 2035 C CA . ARG A 1 275 ? 21.141 3.593 -29.616 1.00 90.38 275 ARG A CA 1
ATOM 2036 C C . ARG A 1 275 ? 19.924 4.458 -29.952 1.00 90.38 275 ARG A C 1
ATOM 2038 O O . ARG A 1 275 ? 19.899 5.642 -29.639 1.00 90.38 275 ARG A O 1
ATOM 2045 N N . THR A 1 276 ? 18.911 3.856 -30.568 1.00 91.88 276 THR A N 1
ATOM 2046 C CA . THR A 1 276 ? 17.650 4.502 -30.957 1.00 91.88 276 THR A CA 1
ATOM 2047 C C . THR A 1 276 ? 16.677 4.686 -29.794 1.00 91.88 276 THR A C 1
ATOM 2049 O O . THR A 1 276 ? 15.576 5.179 -30.017 1.00 91.88 276 THR A O 1
ATOM 2052 N N . GLY A 1 277 ? 17.037 4.253 -28.579 1.00 90.12 277 GLY A N 1
ATOM 2053 C CA . GLY A 1 277 ? 16.121 4.262 -27.441 1.00 90.12 277 GLY A CA 1
ATOM 2054 C C . GLY A 1 277 ? 15.068 3.153 -27.496 1.00 90.12 277 GLY A C 1
ATOM 2055 O O . GLY A 1 277 ? 14.095 3.178 -26.755 1.00 90.12 277 GLY A O 1
ATOM 2056 N N . ARG A 1 278 ? 15.225 2.165 -28.384 1.00 93.75 278 ARG A N 1
ATOM 2057 C CA . ARG A 1 278 ? 14.380 0.965 -28.405 1.00 93.75 278 ARG A CA 1
ATOM 2058 C C . ARG A 1 278 ? 15.007 -0.145 -27.578 1.00 93.75 278 ARG A C 1
ATOM 2060 O O . ARG A 1 278 ? 16.227 -0.318 -27.608 1.00 93.75 278 ARG A O 1
ATOM 2067 N N . THR A 1 279 ? 14.174 -0.926 -26.904 1.00 91.19 279 THR A N 1
ATOM 2068 C CA . THR A 1 279 ? 14.583 -2.167 -26.241 1.00 91.19 279 THR A CA 1
ATOM 2069 C C . THR A 1 279 ? 15.129 -3.136 -27.283 1.00 91.19 279 THR A C 1
ATOM 2071 O O . THR A 1 279 ? 14.394 -3.618 -28.141 1.00 91.19 279 THR A O 1
ATOM 2074 N N . ALA A 1 280 ? 16.435 -3.380 -27.237 1.00 88.56 280 ALA A N 1
ATOM 2075 C CA . ALA A 1 280 ? 17.100 -4.381 -28.059 1.00 88.56 280 ALA A CA 1
ATOM 2076 C C . ALA A 1 280 ? 16.945 -5.777 -27.447 1.00 88.56 280 ALA A C 1
ATOM 2078 O O . ALA A 1 280 ? 16.817 -6.745 -28.186 1.00 88.56 280 ALA A O 1
ATOM 2079 N N . ASP A 1 281 ? 16.945 -5.861 -26.114 1.00 88.50 281 ASP A N 1
ATOM 2080 C CA . ASP A 1 281 ? 16.712 -7.102 -25.383 1.00 88.50 281 ASP A CA 1
ATOM 2081 C C . ASP A 1 281 ? 16.075 -6.836 -24.014 1.00 88.50 281 ASP A C 1
ATOM 2083 O O . ASP A 1 281 ? 16.252 -5.756 -23.443 1.00 88.50 281 ASP A O 1
ATOM 2087 N N . ALA A 1 282 ? 15.320 -7.804 -23.501 1.00 89.25 282 ALA A N 1
ATOM 2088 C CA . ALA A 1 282 ? 14.682 -7.735 -22.191 1.00 89.25 282 ALA A CA 1
ATOM 2089 C C . ALA A 1 282 ? 14.397 -9.131 -21.638 1.00 89.25 282 ALA A C 1
ATOM 2091 O O . ALA A 1 282 ? 13.884 -9.998 -22.353 1.00 89.25 282 ALA A O 1
ATOM 2092 N N . CYS A 1 283 ? 14.652 -9.308 -20.344 1.00 87.81 283 CYS A N 1
ATOM 2093 C CA . CYS A 1 283 ? 14.381 -10.544 -19.621 1.00 87.81 283 CYS A CA 1
ATOM 2094 C C . CYS A 1 283 ? 13.974 -10.262 -18.169 1.00 87.81 283 CYS A C 1
ATOM 2096 O O . CYS A 1 283 ? 14.283 -9.201 -17.625 1.00 87.81 283 CYS A O 1
ATOM 2098 N N . LEU A 1 284 ? 13.321 -11.236 -17.535 1.00 85.62 284 LEU A N 1
ATOM 2099 C CA . LEU A 1 284 ? 13.155 -11.249 -16.085 1.00 85.62 284 LEU A CA 1
ATOM 2100 C C . LEU A 1 284 ? 14.305 -12.028 -15.445 1.00 85.62 284 LEU A C 1
ATOM 2102 O O . LEU A 1 284 ? 14.691 -13.084 -15.945 1.00 85.62 284 LEU A O 1
ATOM 2106 N N . GLY A 1 285 ? 14.851 -11.466 -14.372 1.00 80.56 285 GLY A N 1
ATOM 2107 C CA . GLY A 1 285 ? 15.773 -12.115 -13.457 1.00 80.56 285 GLY A CA 1
ATOM 2108 C C . GLY A 1 285 ? 15.011 -12.864 -12.373 1.00 80.56 285 GLY A C 1
ATOM 2109 O O . GLY A 1 285 ? 14.426 -13.911 -12.625 1.00 80.56 285 GLY A O 1
ATOM 2110 N N . GLU A 1 286 ? 14.996 -12.316 -11.158 1.00 80.94 286 GLU A N 1
ATOM 2111 C CA . GLU A 1 286 ? 14.141 -12.834 -10.088 1.00 80.94 286 GLU A CA 1
ATOM 2112 C C . GLU A 1 286 ? 12.659 -12.606 -10.428 1.00 80.94 286 GLU A C 1
ATOM 2114 O O . GLU A 1 286 ? 12.277 -11.495 -10.791 1.00 80.94 286 GLU A O 1
ATOM 2119 N N . ASP A 1 287 ? 11.832 -13.644 -10.309 1.00 84.38 287 ASP A N 1
ATOM 2120 C CA . ASP A 1 287 ? 10.386 -13.599 -10.547 1.00 84.38 287 ASP A CA 1
ATOM 2121 C C . ASP A 1 287 ? 9.665 -14.363 -9.430 1.00 84.38 287 ASP A C 1
ATOM 2123 O O . ASP A 1 287 ? 9.466 -15.577 -9.495 1.00 84.38 287 ASP A O 1
ATOM 2127 N N . GLN A 1 288 ? 9.282 -13.633 -8.385 1.00 82.38 288 GLN A N 1
ATOM 2128 C CA . GLN A 1 288 ? 8.549 -14.175 -7.240 1.00 82.38 288 GLN A CA 1
ATOM 2129 C C . GLN A 1 288 ? 7.087 -14.473 -7.575 1.00 82.38 288 GLN A C 1
ATOM 2131 O O . GLN A 1 288 ? 6.433 -15.207 -6.843 1.00 82.38 288 GLN A O 1
ATOM 2136 N N . THR A 1 289 ? 6.563 -13.927 -8.677 1.00 83.38 289 THR A N 1
ATOM 2137 C CA . THR A 1 289 ? 5.183 -14.202 -9.094 1.00 83.38 289 THR A CA 1
ATOM 2138 C C . THR A 1 289 ? 5.031 -15.617 -9.636 1.00 83.38 289 THR A C 1
ATOM 2140 O O . THR A 1 289 ? 3.930 -16.160 -9.613 1.00 83.38 289 THR A O 1
ATOM 2143 N N . GLN A 1 290 ? 6.125 -16.186 -10.166 1.00 83.81 290 GLN A N 1
ATOM 2144 C CA . GLN A 1 290 ? 6.176 -17.490 -10.833 1.00 83.81 290 GLN A CA 1
ATOM 2145 C C . GLN A 1 290 ? 5.094 -17.669 -11.921 1.00 83.81 290 GLN A C 1
ATOM 2147 O O . GLN A 1 290 ? 4.773 -18.791 -12.313 1.00 83.81 290 GLN A O 1
ATOM 2152 N N . SER A 1 291 ? 4.538 -16.567 -12.439 1.00 88.81 291 SER A N 1
ATOM 2153 C CA . SER A 1 291 ? 3.421 -16.575 -13.383 1.00 88.81 291 SER A CA 1
ATOM 2154 C C . SER A 1 291 ? 3.915 -16.322 -14.804 1.00 88.81 291 SER A C 1
ATOM 2156 O O . SER A 1 291 ? 4.398 -15.239 -15.146 1.00 88.81 291 SER A O 1
ATOM 2158 N N . ALA A 1 292 ? 3.745 -17.322 -15.672 1.00 90.12 292 ALA A N 1
ATOM 2159 C CA . ALA A 1 292 ? 4.104 -17.218 -17.086 1.00 90.12 292 ALA A CA 1
ATOM 2160 C C . ALA A 1 292 ? 3.316 -16.109 -17.811 1.00 90.12 292 ALA A C 1
ATOM 2162 O O . ALA A 1 292 ? 3.862 -15.428 -18.680 1.00 90.12 292 ALA A O 1
ATOM 2163 N N . GLU A 1 293 ? 2.054 -15.887 -17.433 1.00 93.56 293 GLU A N 1
ATOM 2164 C CA . GLU A 1 293 ? 1.223 -14.823 -18.007 1.00 93.56 293 GLU A CA 1
ATOM 2165 C C . GLU A 1 293 ? 1.710 -13.431 -17.599 1.00 93.56 293 GLU A C 1
ATOM 2167 O O . GLU A 1 293 ? 1.782 -12.525 -18.435 1.00 93.56 293 GLU A O 1
ATOM 2172 N N . VAL A 1 294 ? 2.091 -13.269 -16.327 1.00 92.94 294 VAL A N 1
ATOM 2173 C CA . VAL A 1 294 ? 2.703 -12.035 -15.825 1.00 92.94 294 VAL A CA 1
ATOM 2174 C C . VAL A 1 294 ? 4.012 -11.770 -16.560 1.00 92.94 294 VAL A C 1
ATOM 2176 O O . VAL A 1 294 ? 4.194 -10.677 -17.097 1.00 92.94 294 VAL A O 1
ATOM 2179 N N . ARG A 1 295 ? 4.884 -12.778 -16.676 1.00 93.06 295 ARG A N 1
ATOM 2180 C CA . ARG A 1 295 ? 6.154 -12.677 -17.407 1.00 93.06 295 ARG A CA 1
ATOM 2181 C C . ARG A 1 295 ? 5.958 -12.235 -18.851 1.00 93.06 295 ARG A C 1
ATOM 2183 O O . ARG A 1 295 ? 6.614 -11.295 -19.301 1.00 93.06 295 ARG A O 1
ATOM 2190 N N . ALA A 1 296 ? 5.037 -12.877 -19.568 1.00 93.75 296 ALA A N 1
ATOM 2191 C CA . ALA A 1 296 ? 4.725 -12.523 -20.947 1.00 93.75 296 ALA A CA 1
ATOM 2192 C C . ALA A 1 296 ? 4.214 -11.078 -21.061 1.00 93.75 296 ALA A C 1
ATOM 2194 O O . ALA A 1 296 ? 4.675 -10.334 -21.927 1.00 93.75 296 ALA A O 1
ATOM 2195 N N . CYS A 1 297 ? 3.317 -10.660 -20.162 1.00 96.25 297 CYS A N 1
ATOM 2196 C CA . CYS A 1 297 ? 2.789 -9.298 -20.137 1.00 96.25 297 CYS A CA 1
ATOM 2197 C C . CYS A 1 297 ? 3.886 -8.254 -19.887 1.00 96.25 297 CYS A C 1
ATOM 2199 O O . CYS A 1 297 ? 3.991 -7.285 -20.640 1.00 96.25 297 CYS A O 1
ATOM 2201 N N . VAL A 1 298 ? 4.723 -8.461 -18.864 1.00 94.94 298 VAL A N 1
ATOM 2202 C CA . VAL A 1 298 ? 5.795 -7.525 -18.492 1.00 94.94 298 VAL A CA 1
ATOM 2203 C C . VAL A 1 298 ? 6.765 -7.342 -19.659 1.00 94.94 298 VAL A C 1
ATOM 2205 O O . VAL A 1 298 ? 7.045 -6.211 -20.056 1.00 94.94 298 VAL A O 1
ATOM 2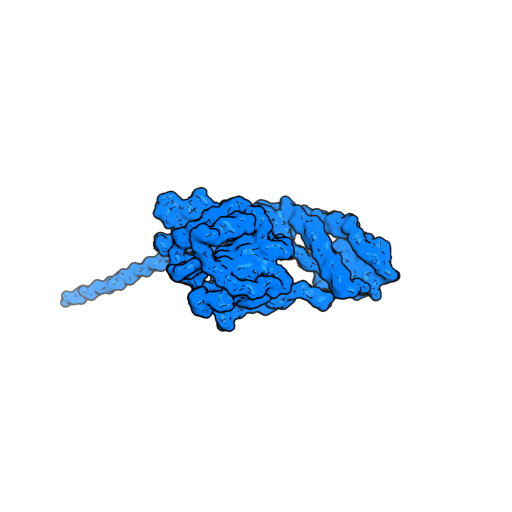208 N N . LEU A 1 299 ? 7.232 -8.443 -20.259 1.00 94.06 299 LEU A N 1
ATOM 2209 C CA . LEU A 1 299 ? 8.176 -8.395 -21.377 1.00 94.06 299 LEU A CA 1
ATOM 2210 C C . LEU A 1 299 ? 7.572 -7.761 -22.638 1.00 94.06 299 LEU A C 1
ATOM 2212 O O . LEU A 1 299 ? 8.262 -7.009 -23.327 1.00 94.06 299 LEU A O 1
ATOM 2216 N N . ASP A 1 300 ? 6.300 -8.027 -22.947 1.00 95.50 300 ASP A N 1
ATOM 2217 C CA . ASP A 1 300 ? 5.607 -7.400 -24.079 1.00 95.50 300 ASP A CA 1
ATOM 2218 C C . ASP A 1 300 ? 5.499 -5.877 -23.914 1.00 95.50 300 ASP A C 1
ATOM 2220 O O . ASP A 1 300 ? 5.806 -5.129 -24.847 1.00 95.50 300 ASP A O 1
ATOM 2224 N N . ARG A 1 301 ? 5.132 -5.410 -22.712 1.00 95.81 301 ARG A N 1
ATOM 2225 C CA . ARG A 1 301 ? 5.008 -3.979 -22.400 1.00 95.81 301 ARG A CA 1
ATOM 2226 C C . ARG A 1 301 ? 6.330 -3.253 -22.582 1.00 95.81 301 ARG A C 1
ATOM 2228 O O . ARG A 1 301 ? 6.409 -2.298 -23.352 1.00 95.81 301 ARG A O 1
ATOM 2235 N N . VAL A 1 302 ? 7.394 -3.734 -21.946 1.00 94.00 302 VAL A N 1
ATOM 2236 C CA . VAL A 1 302 ? 8.674 -3.012 -21.947 1.00 94.00 302 VAL A CA 1
ATOM 2237 C C . VAL A 1 302 ? 9.413 -3.044 -23.279 1.00 94.00 302 VAL A C 1
ATOM 2239 O O . VAL A 1 302 ? 10.187 -2.138 -23.581 1.00 94.00 302 VAL A O 1
ATOM 2242 N N . ARG A 1 303 ? 9.154 -4.041 -24.131 1.00 93.75 303 ARG A N 1
ATOM 2243 C CA . ARG A 1 303 ? 9.686 -4.059 -25.504 1.00 93.75 303 ARG A CA 1
ATOM 2244 C C . ARG A 1 303 ? 9.080 -2.964 -26.382 1.00 93.75 303 ARG A C 1
ATOM 2246 O O . ARG A 1 303 ? 9.730 -2.509 -27.320 1.00 93.75 303 ARG A O 1
ATOM 2253 N N . LYS A 1 304 ? 7.852 -2.535 -26.083 1.00 93.81 304 LYS A N 1
ATOM 2254 C CA . LYS A 1 304 ? 7.139 -1.487 -26.829 1.00 93.81 304 LYS A CA 1
ATOM 2255 C C . LYS A 1 304 ? 7.483 -0.078 -26.349 1.00 93.81 304 LYS A C 1
ATOM 2257 O O . LYS A 1 304 ? 7.231 0.877 -27.089 1.00 93.81 304 LYS A O 1
ATOM 2262 N N . LEU A 1 305 ? 8.082 0.054 -25.163 1.00 92.00 305 LEU A N 1
ATOM 2263 C CA . LEU A 1 305 ? 8.393 1.355 -24.589 1.00 92.00 305 LEU A CA 1
ATOM 2264 C C . LEU A 1 305 ? 9.497 2.089 -25.358 1.00 92.00 305 LEU A C 1
ATOM 2266 O O . LEU A 1 305 ? 10.509 1.488 -25.736 1.00 92.00 305 LEU A O 1
ATOM 2270 N N . PRO A 1 306 ? 9.303 3.389 -25.636 1.00 92.38 306 PRO A N 1
ATOM 2271 C CA . PRO A 1 306 ? 10.368 4.252 -26.107 1.00 92.38 306 PRO A CA 1
ATOM 2272 C C . PRO A 1 306 ? 11.196 4.762 -24.922 1.00 92.38 306 PRO A C 1
ATOM 2274 O O . PRO A 1 306 ? 10.651 5.223 -23.928 1.00 92.38 306 PRO A O 1
ATOM 2277 N N . PHE A 1 307 ? 12.516 4.748 -25.067 1.00 90.56 307 PHE A N 1
ATOM 2278 C CA . PHE A 1 307 ? 13.461 5.316 -24.111 1.00 90.56 307 PHE A CA 1
ATOM 2279 C C . PHE A 1 307 ? 14.288 6.431 -24.764 1.00 90.56 307 PHE A C 1
ATOM 2281 O O . PHE A 1 307 ? 14.341 6.529 -25.995 1.00 90.56 307 PHE A O 1
ATOM 2288 N N . PRO A 1 308 ? 14.972 7.280 -23.980 1.00 90.44 308 PRO A N 1
ATOM 2289 C CA . PRO A 1 308 ? 15.890 8.271 -24.528 1.00 90.44 308 PRO A CA 1
ATOM 2290 C C . PRO A 1 308 ? 16.997 7.619 -25.367 1.00 90.44 308 PRO A C 1
ATOM 2292 O O . PRO A 1 308 ? 17.636 6.654 -24.945 1.00 90.44 308 PRO A O 1
ATOM 2295 N N . SER A 1 309 ? 17.267 8.151 -26.558 1.00 90.31 309 SER A N 1
ATOM 2296 C CA . SER A 1 309 ? 18.388 7.687 -27.382 1.00 90.31 309 SER A CA 1
ATOM 2297 C C . SER A 1 309 ? 19.731 7.911 -26.680 1.00 90.31 309 SER A C 1
ATOM 2299 O O . SER A 1 309 ? 19.905 8.899 -25.969 1.00 90.31 309 SER A O 1
ATOM 2301 N N . SER A 1 310 ? 20.707 7.041 -26.937 1.00 85.94 310 SER A N 1
ATOM 2302 C CA . SER A 1 310 ? 22.065 7.156 -26.394 1.00 85.94 310 SER A CA 1
ATOM 2303 C C . SER A 1 310 ? 23.103 6.810 -27.468 1.00 85.94 310 SER A C 1
ATOM 2305 O O . SER A 1 310 ? 22.873 5.909 -28.278 1.00 85.94 310 SER A O 1
ATOM 2307 N N . PRO A 1 311 ? 24.274 7.476 -27.507 1.00 87.06 311 PRO A N 1
ATOM 2308 C CA . PRO A 1 311 ? 25.326 7.165 -28.481 1.00 87.06 311 PRO A CA 1
ATOM 2309 C C . PRO A 1 311 ? 25.875 5.736 -28.336 1.00 87.06 311 PRO A C 1
ATOM 2311 O O . PRO A 1 311 ? 26.415 5.156 -29.285 1.00 87.06 311 PRO A O 1
ATOM 2314 N N . LYS A 1 312 ? 25.724 5.135 -27.155 1.00 87.50 312 LYS A N 1
ATOM 2315 C CA . LYS A 1 312 ? 26.076 3.744 -26.865 1.00 87.50 312 LYS A CA 1
ATOM 2316 C C . LYS A 1 312 ? 24.817 3.011 -26.398 1.00 87.50 312 LYS A C 1
ATOM 2318 O O . LYS A 1 312 ? 23.950 3.648 -25.809 1.00 87.50 312 LYS A O 1
ATOM 2323 N N . PRO A 1 313 ? 24.690 1.694 -26.632 1.00 82.75 313 PRO A N 1
ATOM 2324 C CA . PRO A 1 313 ? 23.618 0.940 -25.996 1.00 82.75 313 PRO A CA 1
ATOM 2325 C C . PRO A 1 313 ? 23.729 1.091 -24.470 1.00 82.75 313 PRO A C 1
ATOM 2327 O O . PRO A 1 313 ? 24.826 1.342 -23.970 1.00 82.75 313 PRO A O 1
ATOM 2330 N N . VAL A 1 314 ? 22.619 0.972 -23.747 1.00 86.38 314 VAL A N 1
ATOM 2331 C CA . VAL A 1 314 ? 22.551 1.144 -22.285 1.00 86.38 314 VAL A CA 1
ATOM 2332 C C . VAL A 1 314 ? 21.860 -0.071 -21.681 1.00 86.38 314 VAL A C 1
ATOM 2334 O O . VAL A 1 314 ? 20.918 -0.586 -22.275 1.00 86.38 314 VAL A O 1
ATOM 2337 N N . ALA A 1 315 ? 22.312 -0.534 -20.519 1.00 85.31 315 ALA A N 1
ATOM 2338 C CA . ALA A 1 315 ? 21.606 -1.547 -19.742 1.00 85.31 315 ALA A CA 1
ATOM 2339 C C . ALA A 1 315 ? 20.993 -0.916 -18.490 1.00 85.31 315 ALA A C 1
ATOM 2341 O O . ALA A 1 315 ? 21.633 -0.082 -17.849 1.00 85.31 315 ALA A O 1
ATOM 2342 N N . VAL A 1 316 ? 19.765 -1.310 -18.153 1.00 82.88 316 VAL A N 1
ATOM 2343 C CA . VAL A 1 316 ? 19.081 -0.900 -16.920 1.00 82.88 316 VAL A CA 1
ATOM 2344 C C . VAL A 1 316 ? 18.425 -2.124 -16.294 1.00 82.88 316 VAL A C 1
ATOM 2346 O O . VAL A 1 316 ? 17.852 -2.953 -17.000 1.00 82.88 316 VAL A O 1
ATOM 2349 N N . SER A 1 317 ? 18.525 -2.229 -14.972 1.00 83.25 317 SER A N 1
ATOM 2350 C CA . SER A 1 317 ? 17.806 -3.211 -14.164 1.00 83.25 317 SER A CA 1
ATOM 2351 C C . SER A 1 317 ? 16.771 -2.475 -13.322 1.00 83.25 317 SER A C 1
ATOM 2353 O O . SER A 1 317 ? 17.110 -1.497 -12.656 1.00 83.25 317 SER A O 1
ATOM 2355 N N . VAL A 1 318 ? 15.516 -2.914 -13.379 1.00 81.75 318 VAL A N 1
ATOM 2356 C CA . VAL A 1 318 ? 14.392 -2.309 -12.660 1.00 81.75 318 VAL A CA 1
ATOM 2357 C C . VAL A 1 318 ? 13.677 -3.387 -11.869 1.00 81.75 318 VAL A C 1
ATOM 2359 O O . VAL A 1 318 ? 13.207 -4.371 -12.433 1.00 81.75 318 VAL A O 1
ATOM 2362 N N . GLN A 1 319 ? 13.545 -3.188 -10.563 1.00 81.06 319 GLN A N 1
ATOM 2363 C CA . GLN A 1 319 ? 12.665 -4.017 -9.744 1.00 81.06 319 GLN A CA 1
ATOM 2364 C C . GLN A 1 319 ? 11.243 -3.456 -9.778 1.00 81.06 319 GLN A C 1
ATOM 2366 O O . GLN A 1 319 ? 11.032 -2.249 -9.628 1.00 81.06 319 GLN A O 1
ATOM 2371 N N . VAL A 1 320 ? 10.275 -4.346 -9.963 1.00 81.19 320 VAL A N 1
ATOM 2372 C CA . VAL A 1 320 ? 8.849 -4.039 -10.069 1.00 81.19 320 VAL A CA 1
ATOM 2373 C C . VAL A 1 320 ? 8.083 -4.996 -9.161 1.00 81.19 320 VAL A C 1
ATOM 2375 O O . VAL A 1 320 ? 8.284 -6.202 -9.211 1.00 81.19 320 VAL A O 1
ATOM 2378 N N . GLN A 1 321 ? 7.180 -4.472 -8.347 1.00 78.44 321 GLN A N 1
ATOM 2379 C CA . GLN A 1 321 ? 6.227 -5.232 -7.554 1.00 78.44 321 GLN A CA 1
ATOM 2380 C C . GLN A 1 321 ? 4.888 -5.198 -8.267 1.00 78.44 321 GLN A C 1
ATOM 2382 O O . GLN A 1 321 ? 4.364 -4.136 -8.613 1.00 78.44 321 GLN A O 1
ATOM 2387 N N . LEU A 1 322 ? 4.314 -6.376 -8.429 1.00 82.12 322 LEU A N 1
ATOM 2388 C CA . LEU A 1 322 ? 2.983 -6.545 -8.970 1.00 82.12 322 LEU A CA 1
ATOM 2389 C C . LEU A 1 322 ? 2.083 -6.977 -7.823 1.00 82.12 322 LEU A C 1
ATOM 2391 O O . LEU A 1 322 ? 2.339 -7.995 -7.187 1.00 82.12 322 LEU A O 1
ATOM 2395 N N . VAL A 1 323 ? 1.064 -6.170 -7.538 1.00 76.38 323 VAL A N 1
ATOM 2396 C CA . VAL A 1 323 ? 0.051 -6.444 -6.513 1.00 76.38 323 VAL A CA 1
ATOM 2397 C C . VAL A 1 323 ? -1.281 -6.614 -7.237 1.00 76.38 323 VAL A C 1
ATOM 2399 O O . VAL A 1 323 ? -1.674 -5.699 -7.968 1.00 76.38 323 VAL A O 1
ATOM 2402 N N . PRO A 1 324 ? -1.961 -7.763 -7.103 1.00 75.50 324 PRO A N 1
ATOM 2403 C CA . PRO A 1 324 ? -3.213 -7.986 -7.796 1.00 75.50 324 PRO A CA 1
ATOM 2404 C C . PRO A 1 324 ? -4.248 -6.936 -7.369 1.00 75.50 324 PRO A C 1
ATOM 2406 O O . PRO A 1 324 ? -4.349 -6.623 -6.180 1.00 75.50 324 PRO A O 1
ATOM 2409 N N . PRO A 1 325 ? -5.077 -6.428 -8.298 1.00 68.75 325 PRO A N 1
ATOM 2410 C CA . PRO A 1 325 ? -6.146 -5.488 -7.960 1.00 68.75 325 PRO A CA 1
ATOM 2411 C C . PRO A 1 325 ? -7.144 -6.038 -6.930 1.00 68.75 325 PRO A C 1
ATOM 2413 O O . PRO A 1 325 ? -7.797 -5.264 -6.238 1.00 68.75 325 PRO A O 1
ATOM 2416 N N . SER A 1 326 ? -7.264 -7.368 -6.808 1.00 63.41 326 SER A N 1
ATOM 2417 C CA . SER A 1 326 ? -8.101 -8.025 -5.796 1.00 63.41 326 SER A CA 1
ATOM 2418 C C . SER A 1 326 ? -7.623 -7.793 -4.362 1.00 63.41 326 SER A C 1
ATOM 2420 O O . SER A 1 326 ? -8.426 -7.963 -3.449 1.00 63.41 326 SER A O 1
ATOM 2422 N N . LEU A 1 327 ? -6.368 -7.377 -4.160 1.00 65.69 327 LEU A N 1
ATOM 2423 C CA . LEU A 1 327 ? -5.830 -7.026 -2.844 1.00 65.69 327 LEU A CA 1
ATOM 2424 C C . LEU A 1 327 ? -6.094 -5.569 -2.453 1.00 65.69 327 LEU A C 1
ATOM 2426 O O . LEU A 1 327 ? -5.702 -5.166 -1.358 1.00 65.69 327 LEU A O 1
ATOM 2430 N N . ILE A 1 328 ? -6.764 -4.769 -3.299 1.00 65.50 328 ILE A N 1
ATOM 2431 C CA . ILE A 1 328 ? -7.267 -3.462 -2.863 1.00 65.50 328 ILE A CA 1
ATOM 2432 C C . ILE A 1 328 ? -8.272 -3.718 -1.745 1.00 65.50 328 ILE A C 1
ATOM 2434 O O . ILE A 1 328 ? -9.353 -4.270 -1.953 1.00 65.50 328 ILE A O 1
ATOM 2438 N N . THR A 1 329 ? -7.851 -3.352 -0.545 1.00 75.06 329 THR A N 1
ATOM 2439 C CA . THR A 1 329 ? -8.517 -3.707 0.696 1.00 75.06 329 THR A CA 1
ATOM 2440 C C . THR A 1 329 ? -9.380 -2.526 1.118 1.00 75.06 329 THR A C 1
ATOM 2442 O O . THR A 1 329 ? -8.874 -1.416 1.268 1.00 75.06 329 THR A O 1
ATOM 2445 N N . ARG A 1 330 ? -10.690 -2.731 1.273 1.00 86.50 330 ARG A N 1
ATOM 2446 C CA . ARG A 1 330 ? -11.553 -1.757 1.959 1.00 86.50 330 ARG A CA 1
ATOM 2447 C C . ARG A 1 330 ? -11.233 -1.743 3.450 1.00 86.50 330 ARG A C 1
ATOM 2449 O O . ARG A 1 330 ? -10.790 -2.755 3.979 1.00 86.50 330 ARG A O 1
ATOM 2456 N N . GLY A 1 331 ? -11.494 -0.642 4.146 1.00 83.75 331 GLY A N 1
ATOM 2457 C CA . GLY A 1 331 ? -11.274 -0.593 5.593 1.00 83.75 331 GLY A CA 1
ATOM 2458 C C . GLY A 1 331 ? -12.121 -1.629 6.336 1.00 83.75 331 GLY A C 1
ATOM 2459 O O . GLY A 1 331 ? -11.588 -2.482 7.048 1.00 83.75 331 GLY A O 1
ATOM 2460 N N . LEU A 1 332 ? -13.431 -1.596 6.084 1.00 89.88 332 LEU A N 1
ATOM 2461 C CA . LEU A 1 332 ? -14.431 -2.384 6.794 1.00 89.88 332 LEU A CA 1
ATOM 2462 C C . LEU A 1 332 ? -15.305 -3.218 5.839 1.00 89.88 332 LEU A C 1
ATOM 2464 O O . LEU A 1 332 ? -15.651 -2.774 4.742 1.00 89.88 332 LEU A O 1
ATOM 2468 N N . CYS A 1 333 ? -15.668 -4.422 6.276 1.00 89.25 333 CYS A N 1
ATOM 2469 C CA . CYS A 1 333 ? -16.816 -5.183 5.791 1.00 89.25 333 CYS A CA 1
ATOM 2470 C C . CYS A 1 333 ? -17.861 -5.315 6.900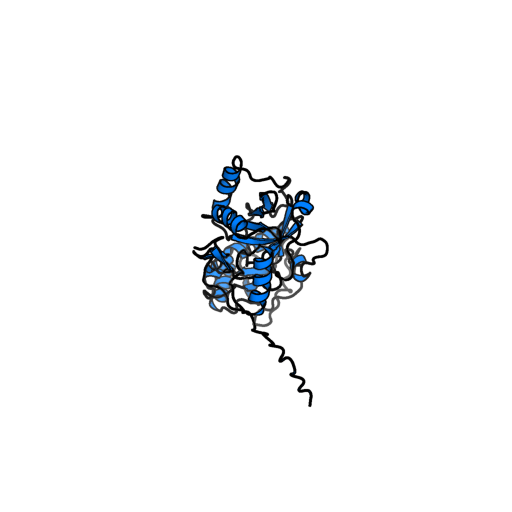 1.00 89.25 333 CYS A C 1
ATOM 2472 O O . CYS A 1 333 ? -17.502 -5.582 8.049 1.00 89.25 333 CYS A O 1
ATOM 2474 N N . GLU A 1 334 ? -19.131 -5.289 6.510 1.00 85.06 334 GLU A N 1
ATOM 2475 C CA . GLU A 1 334 ? -20.243 -5.852 7.288 1.00 85.06 334 GLU A CA 1
ATOM 2476 C C . GLU A 1 334 ? -20.485 -7.320 6.870 1.00 85.06 334 GLU A C 1
ATOM 2478 O O . GLU A 1 334 ? -20.293 -7.661 5.672 1.00 85.06 334 GLU A O 1
#